Protein AF-A0A482VB61-F1 (afdb_monomer_lite)

InterPro domains:
  IPR008952 Tetraspanin, EC2 domain superfamily [G3DSA:1.10.1450.10] (1-122)
  IPR008952 Tetraspanin, EC2 domain superfamily [SSF48652] (10-121)
  IPR018499 Tetraspanin/Peripherin [PF00335] (21-153)

Foldseek 3Di:
DLVVLLVLQLCCVVDVVSVVVNLCLCQVLLADHAFFVQVSQVHQNDWPVNDDPVDPVQVVQDPDPTGGRAQAGDPSQFDPPQPDDQQGHCPVPVVCVCCVVPPVPSNCVRGHGGGSNVSVCVVVVVVVVVVVVVVVVVVVVVVVVVQVVQQVVQQQVLCVVVVHNPDGAGGDNDDDPPPPRPDDDDSVRVVVVPDDPPPPPCPPPVVVVVVVVVPD

Secondary structure (DSSP, 8-state):
-HHHHHHHHHTTTT-HHHHHHHHHHHHHHT--SSS-TTHHHHS--S-GGGS-TT-HHHHHTEEETTEE--S---GGGB-TT-SS-----TTT-GGGHHHHHH-HHHHHHHB--S-HHHHHHHHHHHHHHHHHHHHHHHHHHHHHHHHHHHHHHHHHHHHHHTT-TTS-----SS-TTGGG---S--HHHHHHHTSPP------SSSHHHHHTTS--

Radius of gyration: 41.5 Å; chains: 1; bounding box: 88×38×126 Å

Organism: Asbolus verrucosus (NCBI:txid1661398)

pLDDT: mean 84.52, std 14.87, range [34.53, 98.31]

Sequence (216 aa):
MGHSIHIGMTKYLRDNLWKITIDKIQFDLQCCGIHSYKEWHDVAWMNKYEINEKSETVKQFRSNESHWAFPVTPWSCCRISFPMQCLHDPLQQIHAHSVWADQPGLVAESLNTEGCISKLRIPIRSALTTFILLIVINCIVQVIIFLVVRILYTSCRNAILLNDPDGVAPGWIFGRGDCGYNRGKTLGDIMYEGAPPRVKMKQNDEEKRLLDNHEN

Structure (mmCIF, N/CA/C/O backbone):
data_AF-A0A482VB61-F1
#
_entry.id   AF-A0A482VB61-F1
#
loop_
_atom_site.group_PDB
_atom_site.id
_atom_site.type_symbol
_atom_site.label_atom_id
_atom_site.label_alt_id
_atom_site.label_comp_id
_atom_site.label_asym_id
_atom_site.label_entity_id
_atom_site.label_seq_id
_atom_site.pdbx_PDB_ins_code
_atom_site.Cartn_x
_atom_site.Cartn_y
_atom_site.Cartn_z
_atom_site.occupancy
_atom_site.B_iso_or_equiv
_atom_site.auth_seq_id
_atom_site.auth_comp_id
_atom_site.auth_asym_id
_atom_site.auth_atom_id
_atom_site.pdbx_PDB_model_num
ATOM 1 N N . MET A 1 1 ? -4.131 -11.461 0.119 1.00 64.88 1 MET A N 1
ATOM 2 C CA . MET A 1 1 ? -4.052 -10.219 0.925 1.00 64.88 1 MET A CA 1
ATOM 3 C C . MET A 1 1 ? -4.849 -10.317 2.221 1.00 64.88 1 MET A C 1
ATOM 5 O O . MET A 1 1 ? -4.239 -10.131 3.260 1.00 64.88 1 MET A O 1
ATOM 9 N N . GLY A 1 2 ? -6.146 -10.661 2.209 1.00 83.69 2 GLY A N 1
ATOM 10 C CA . GLY A 1 2 ? -6.945 -10.707 3.451 1.00 83.69 2 GLY A CA 1
ATOM 11 C C . GLY A 1 2 ? -6.431 -11.659 4.532 1.00 83.69 2 GLY A C 1
ATOM 12 O O . GLY A 1 2 ? -6.398 -11.290 5.698 1.00 83.69 2 GLY A O 1
ATOM 13 N N . HIS A 1 3 ? -5.913 -12.827 4.143 1.00 90.69 3 HIS A N 1
ATOM 14 C CA . HIS A 1 3 ? -5.359 -13.798 5.091 1.00 90.69 3 HIS A CA 1
ATOM 15 C C . HIS A 1 3 ? -4.191 -13.245 5.932 1.00 90.69 3 HIS A C 1
ATOM 17 O O . HIS A 1 3 ? -4.109 -13.512 7.125 1.00 90.69 3 HIS A O 1
ATOM 23 N N . SER A 1 4 ? -3.313 -12.425 5.345 1.00 91.44 4 SER A N 1
ATOM 24 C CA . SER A 1 4 ? -2.190 -11.816 6.071 1.00 91.44 4 SER A CA 1
ATOM 25 C C . SER A 1 4 ? -2.666 -10.799 7.111 1.00 91.44 4 SER A C 1
ATOM 27 O O . SER A 1 4 ? -2.138 -10.776 8.218 1.00 91.44 4 SER A O 1
ATOM 29 N N . ILE A 1 5 ? -3.691 -10.003 6.780 1.00 93.06 5 ILE A N 1
ATOM 30 C CA . ILE A 1 5 ? -4.304 -9.055 7.724 1.00 93.06 5 ILE A CA 1
ATOM 31 C C . ILE A 1 5 ? -4.996 -9.823 8.853 1.00 93.06 5 ILE A C 1
ATOM 33 O O . ILE A 1 5 ? -4.798 -9.487 10.013 1.00 93.06 5 ILE A O 1
ATOM 37 N N . HIS A 1 6 ? -5.715 -10.904 8.537 1.00 94.56 6 HIS A N 1
ATOM 38 C CA . HIS A 1 6 ? -6.330 -11.776 9.541 1.00 94.56 6 HIS A CA 1
ATOM 39 C C . HIS A 1 6 ? -5.302 -12.344 10.534 1.00 94.56 6 HIS A C 1
ATOM 41 O O . HIS A 1 6 ? -5.508 -12.316 11.748 1.00 94.56 6 HIS A O 1
ATOM 47 N N . ILE A 1 7 ? -4.158 -12.829 10.039 1.00 94.12 7 ILE A N 1
ATOM 48 C CA . ILE A 1 7 ? -3.064 -13.289 10.907 1.00 94.12 7 ILE A CA 1
ATOM 49 C C . ILE A 1 7 ? -2.556 -12.136 11.781 1.00 94.12 7 ILE A C 1
ATOM 51 O O . ILE A 1 7 ? -2.350 -12.327 12.977 1.00 94.12 7 ILE A O 1
ATOM 55 N N . GLY A 1 8 ? -2.403 -10.938 11.216 1.00 94.38 8 GLY A N 1
ATOM 56 C CA . GLY A 1 8 ? -2.006 -9.763 11.986 1.00 94.38 8 GLY A CA 1
ATOM 57 C C . GLY A 1 8 ? -3.000 -9.392 13.082 1.00 94.38 8 GLY A C 1
ATOM 58 O O . GLY A 1 8 ? -2.584 -9.138 14.206 1.00 94.38 8 GLY A O 1
ATOM 59 N N . MET A 1 9 ? -4.302 -9.456 12.800 1.00 94.25 9 MET A N 1
ATOM 60 C CA . MET A 1 9 ? -5.359 -9.210 13.787 1.00 94.25 9 MET A CA 1
ATOM 61 C C . MET A 1 9 ? -5.336 -10.250 14.914 1.00 94.25 9 MET A C 1
ATOM 63 O O . MET A 1 9 ? -5.351 -9.887 16.083 1.00 94.25 9 MET A O 1
ATOM 67 N N . THR A 1 10 ? -5.208 -11.544 14.601 1.00 92.56 10 THR A N 1
ATOM 68 C CA . THR A 1 10 ? -5.134 -12.603 15.637 1.00 92.56 10 THR A CA 1
ATOM 69 C C . THR A 1 10 ? -3.881 -12.506 16.516 1.00 92.56 10 THR A C 1
ATOM 71 O O . THR A 1 10 ? -3.880 -12.967 17.657 1.00 92.56 10 THR A O 1
ATOM 74 N N . LYS A 1 11 ? -2.799 -11.913 16.001 1.00 93.69 11 LYS A N 1
ATOM 75 C CA . LYS A 1 11 ? -1.544 -11.683 16.734 1.00 93.69 11 LYS A CA 1
ATOM 76 C C . LYS A 1 11 ? -1.405 -10.262 17.279 1.00 93.69 11 LYS A C 1
ATOM 78 O O . LYS A 1 11 ? -0.355 -9.947 17.830 1.00 93.69 11 LYS A O 1
ATOM 83 N N . TYR A 1 12 ? -2.445 -9.438 17.170 1.00 94.25 12 TYR A N 1
ATOM 84 C CA . TYR A 1 12 ? -2.374 -8.001 17.416 1.00 94.25 12 TYR A CA 1
ATOM 85 C C . TYR A 1 12 ? -1.840 -7.644 18.812 1.00 94.25 12 TYR A C 1
ATOM 87 O O . TYR A 1 12 ? -0.946 -6.814 18.904 1.00 94.25 12 TYR A O 1
ATOM 95 N N . LEU A 1 13 ? -2.296 -8.303 19.886 1.00 91.88 13 LEU A N 1
ATOM 96 C CA . LEU A 1 13 ? -1.748 -8.081 21.239 1.00 91.88 13 LEU A CA 1
ATOM 97 C C . LEU A 1 13 ? -0.575 -9.002 21.604 1.00 91.88 13 LEU A C 1
ATOM 99 O O . LEU A 1 13 ? 0.120 -8.767 22.588 1.00 91.88 13 LEU A O 1
ATOM 103 N N . ARG A 1 14 ? -0.319 -10.042 20.804 1.00 90.62 14 ARG A N 1
ATOM 104 C CA . ARG A 1 14 ? 0.725 -11.042 21.087 1.00 90.62 14 ARG A CA 1
ATOM 105 C C . ARG A 1 14 ? 2.111 -10.600 20.638 1.00 90.62 14 ARG A C 1
ATOM 107 O O . ARG A 1 14 ? 3.105 -11.077 21.173 1.00 90.62 14 ARG A O 1
ATOM 114 N N . ASP A 1 15 ? 2.174 -9.753 19.621 1.00 93.81 15 ASP A N 1
ATOM 115 C CA . ASP A 1 15 ? 3.415 -9.343 18.981 1.00 93.81 15 ASP A CA 1
ATOM 116 C C . ASP A 1 15 ? 3.349 -7.854 18.640 1.00 93.81 15 ASP A C 1
ATOM 118 O O . ASP A 1 15 ? 2.486 -7.393 17.887 1.00 93.81 15 ASP A O 1
ATOM 122 N N . ASN A 1 16 ? 4.302 -7.101 19.187 1.00 94.75 16 ASN A N 1
ATOM 123 C CA . ASN A 1 16 ? 4.388 -5.660 19.008 1.00 94.75 16 ASN A CA 1
ATOM 124 C C . ASN A 1 16 ? 4.550 -5.253 17.533 1.00 94.75 16 ASN A C 1
ATOM 126 O O . ASN A 1 16 ? 4.051 -4.206 17.125 1.00 94.75 16 ASN A O 1
ATOM 130 N N . LEU A 1 17 ? 5.205 -6.078 16.709 1.00 96.62 17 LEU A N 1
ATOM 131 C CA . LEU A 1 17 ? 5.342 -5.793 15.283 1.00 96.62 17 LEU A CA 1
ATOM 132 C C . LEU A 1 17 ? 3.980 -5.836 14.584 1.00 96.62 17 LEU A C 1
ATOM 134 O O . LEU A 1 17 ? 3.674 -4.954 13.777 1.00 96.62 17 LEU A O 1
ATOM 138 N N . TRP A 1 18 ? 3.148 -6.829 14.914 1.00 96.00 18 TRP A N 1
ATOM 139 C CA . TRP A 1 18 ? 1.789 -6.929 14.383 1.00 96.00 18 TRP A CA 1
ATOM 140 C C . TRP A 1 18 ? 0.922 -5.773 14.863 1.00 96.00 18 TRP A C 1
ATOM 142 O O . TRP A 1 18 ? 0.231 -5.175 14.039 1.00 96.00 18 TRP A O 1
ATOM 152 N N . LYS A 1 19 ? 1.031 -5.394 16.141 1.00 96.25 19 LYS A N 1
ATOM 153 C CA . LYS A 1 19 ? 0.357 -4.211 16.684 1.00 96.25 19 LYS A CA 1
ATOM 154 C C . LYS A 1 19 ? 0.672 -2.952 15.883 1.00 96.25 19 LYS A C 1
ATOM 156 O O . LYS A 1 19 ? -0.234 -2.341 15.326 1.00 96.25 19 LYS A O 1
ATOM 161 N N . ILE A 1 20 ? 1.955 -2.599 15.786 1.00 97.19 20 ILE A N 1
ATOM 162 C CA . ILE A 1 20 ? 2.409 -1.378 15.107 1.00 97.19 20 ILE A CA 1
ATOM 163 C C . ILE A 1 20 ? 1.998 -1.392 13.633 1.00 97.19 20 ILE A C 1
ATOM 165 O O . ILE A 1 20 ? 1.543 -0.381 13.104 1.00 97.19 20 ILE A O 1
ATOM 169 N N . THR A 1 21 ? 2.142 -2.537 12.963 1.00 96.56 21 THR A N 1
ATOM 170 C CA . THR A 1 21 ? 1.825 -2.661 11.535 1.00 96.56 21 THR A CA 1
ATOM 171 C C . THR A 1 21 ? 0.329 -2.500 11.273 1.00 96.56 21 THR A C 1
ATOM 173 O O . THR A 1 21 ? -0.050 -1.761 10.366 1.00 96.56 21 THR A O 1
ATOM 176 N N . ILE A 1 22 ? -0.524 -3.167 12.056 1.00 96.88 22 ILE A N 1
ATOM 177 C CA . ILE A 1 22 ? -1.981 -3.063 11.912 1.00 96.88 22 ILE A CA 1
ATOM 178 C C . ILE A 1 22 ? -2.458 -1.658 12.280 1.00 96.88 22 ILE A C 1
ATOM 180 O O . ILE A 1 22 ? -3.210 -1.074 11.501 1.00 96.88 22 ILE A O 1
ATOM 184 N N . ASP A 1 23 ? -1.962 -1.093 13.388 1.00 97.38 23 ASP A N 1
ATOM 185 C CA . ASP A 1 23 ? -2.307 0.265 13.818 1.00 97.38 23 ASP A CA 1
ATOM 186 C C . ASP A 1 23 ? -1.965 1.287 12.735 1.00 97.38 23 ASP A C 1
ATOM 188 O O . ASP A 1 23 ? -2.795 2.121 12.382 1.00 97.38 23 ASP A O 1
ATOM 192 N N . LYS A 1 24 ? -0.773 1.173 12.141 1.00 96.56 24 LYS A N 1
ATOM 193 C CA . LYS A 1 24 ? -0.335 2.060 11.065 1.00 96.56 24 LYS A CA 1
ATOM 194 C C . LYS A 1 24 ? -1.207 1.939 9.817 1.00 96.56 24 LYS A C 1
ATOM 196 O O . LYS A 1 24 ? -1.614 2.952 9.265 1.00 96.56 24 LYS A O 1
ATOM 201 N N . ILE A 1 25 ? -1.525 0.719 9.380 1.00 95.56 25 ILE A N 1
ATOM 202 C CA . ILE A 1 25 ? -2.386 0.506 8.205 1.00 95.56 25 ILE A CA 1
ATOM 203 C C . ILE A 1 25 ? -3.780 1.099 8.436 1.00 95.56 25 ILE A C 1
ATOM 205 O O . ILE A 1 25 ? -4.299 1.776 7.552 1.00 95.56 25 ILE A O 1
ATOM 209 N N . GLN A 1 26 ? -4.385 0.843 9.598 1.00 96.75 26 GLN A N 1
ATOM 210 C CA . GLN A 1 26 ? -5.744 1.292 9.914 1.00 96.75 26 GLN A CA 1
ATOM 211 C C . GLN A 1 26 ? -5.824 2.812 10.071 1.00 96.75 26 GLN A C 1
ATOM 213 O O . GLN A 1 26 ? -6.704 3.445 9.481 1.00 96.75 26 GLN A O 1
ATOM 218 N N . PHE A 1 27 ? -4.849 3.399 10.768 1.00 96.06 27 PHE A N 1
ATOM 219 C CA . PHE A 1 27 ? -4.767 4.838 10.975 1.00 96.06 27 PHE A CA 1
ATOM 220 C C . PHE A 1 27 ? -4.455 5.590 9.673 1.00 96.06 27 PHE A C 1
ATOM 222 O O . PHE A 1 27 ? -5.219 6.474 9.283 1.00 96.06 27 PHE A O 1
ATOM 229 N N . ASP A 1 28 ? -3.393 5.213 8.952 1.00 95.12 28 ASP A N 1
ATOM 230 C CA . ASP A 1 28 ? -2.937 5.951 7.764 1.00 95.12 28 ASP A CA 1
ATOM 231 C C . ASP A 1 28 ? -3.948 5.867 6.607 1.00 95.12 28 ASP A C 1
ATOM 233 O O . ASP A 1 28 ? -4.111 6.822 5.847 1.00 95.12 28 ASP A O 1
ATOM 237 N N . LEU A 1 29 ? -4.645 4.733 6.457 1.00 94.69 29 LEU A N 1
ATOM 238 C CA . LEU A 1 29 ? -5.616 4.526 5.375 1.00 94.69 29 LEU A CA 1
ATOM 239 C C . LEU A 1 29 ? -7.066 4.836 5.771 1.00 94.69 29 LEU A C 1
ATOM 241 O O . LEU A 1 29 ? -7.951 4.697 4.921 1.00 94.69 29 LEU A O 1
ATOM 245 N N . GLN A 1 30 ? -7.313 5.239 7.024 1.00 95.56 30 GLN A N 1
ATOM 246 C CA . GLN A 1 30 ? -8.653 5.469 7.581 1.00 95.56 30 GLN A CA 1
ATOM 247 C C . GLN A 1 30 ? -9.600 4.291 7.278 1.00 95.56 30 GLN A C 1
ATOM 249 O O . GLN A 1 30 ? -10.659 4.441 6.663 1.00 95.56 30 GLN A O 1
ATOM 254 N N . CYS A 1 31 ? -9.177 3.088 7.666 1.00 96.12 31 CYS A N 1
ATOM 255 C CA . CYS A 1 31 ? -9.896 1.831 7.455 1.00 96.12 31 CYS A CA 1
ATOM 256 C C . CYS A 1 31 ? -9.904 0.988 8.734 1.00 96.12 31 CYS A C 1
ATOM 258 O O . CYS A 1 31 ? -9.104 1.220 9.636 1.00 96.12 31 CYS A O 1
ATOM 260 N N . CYS A 1 32 ? -10.781 -0.011 8.818 1.00 96.19 32 CYS A N 1
ATOM 261 C CA . CYS A 1 32 ? -10.809 -0.921 9.961 1.00 96.19 32 CYS A CA 1
ATOM 262 C C . CYS A 1 32 ? -11.161 -2.350 9.552 1.00 96.19 32 CYS A C 1
ATOM 264 O O . CYS A 1 32 ? -12.053 -2.586 8.735 1.00 96.19 32 CYS A O 1
ATOM 266 N N . GLY A 1 33 ? -10.464 -3.313 10.154 1.00 95.31 33 GLY A N 1
ATOM 267 C CA . GLY A 1 33 ? -10.618 -4.728 9.828 1.00 95.31 33 GLY A CA 1
ATOM 268 C C . GLY A 1 33 ? -10.181 -5.054 8.397 1.00 95.31 33 GLY A C 1
ATOM 269 O O . GLY A 1 33 ? -9.452 -4.299 7.744 1.00 95.31 33 GLY A O 1
ATOM 270 N N . ILE A 1 34 ? -10.606 -6.209 7.896 1.00 95.31 34 ILE A N 1
ATOM 271 C CA . ILE A 1 34 ? -10.237 -6.697 6.564 1.00 95.31 34 ILE A CA 1
ATOM 272 C C . ILE A 1 34 ? -11.227 -6.143 5.537 1.00 95.31 34 ILE A C 1
ATOM 274 O O . ILE A 1 34 ? -10.844 -5.477 4.568 1.00 95.31 34 ILE A O 1
ATOM 278 N N . HIS A 1 35 ? -12.503 -6.409 5.793 1.00 95.00 35 HIS A N 1
ATOM 279 C CA . HIS A 1 35 ? -13.677 -5.983 5.048 1.00 95.00 35 HIS A CA 1
ATOM 280 C C . HIS A 1 35 ? -14.563 -5.043 5.868 1.00 95.00 35 HIS A C 1
ATOM 282 O O . HIS A 1 35 ? -15.210 -4.177 5.280 1.00 95.00 35 HIS A O 1
ATOM 288 N N . SER A 1 36 ? -14.579 -5.187 7.197 1.00 94.50 36 SER A N 1
ATOM 289 C CA . SER A 1 36 ? -15.339 -4.318 8.095 1.00 94.50 36 SER A CA 1
ATOM 290 C C . SER A 1 36 ? -14.757 -4.311 9.508 1.00 94.50 36 SER A C 1
ATOM 292 O O . SER A 1 36 ? -14.178 -5.299 9.955 1.00 94.50 36 SER A O 1
ATOM 294 N N . TYR A 1 37 ? -15.006 -3.234 10.255 1.00 93.75 37 TYR A N 1
ATOM 295 C CA . TYR A 1 37 ? -14.643 -3.131 11.671 1.00 93.75 37 TYR A CA 1
ATOM 296 C C . TYR A 1 37 ? -15.224 -4.257 12.537 1.00 93.75 37 TYR A C 1
ATOM 298 O O . TYR A 1 37 ? -14.591 -4.663 13.506 1.00 93.75 37 TYR A O 1
ATOM 306 N N . LYS A 1 38 ? -16.393 -4.797 12.163 1.00 92.69 38 LYS A N 1
ATOM 307 C CA . LYS A 1 38 ? -17.090 -5.853 12.913 1.00 92.69 38 LYS A CA 1
ATOM 308 C C . LYS A 1 38 ? -16.277 -7.138 13.044 1.00 92.69 38 LYS A C 1
ATOM 310 O O . LYS A 1 38 ? -16.455 -7.855 14.016 1.00 92.69 38 LYS A O 1
ATOM 315 N N . GLU A 1 39 ? -15.349 -7.398 12.122 1.00 92.75 39 GLU A N 1
ATOM 316 C CA . GLU A 1 39 ? -14.482 -8.580 12.192 1.00 92.75 39 GLU A CA 1
ATOM 317 C C . GLU A 1 39 ? -13.596 -8.576 13.446 1.00 92.75 39 GLU A C 1
ATOM 319 O O . GLU A 1 39 ? -13.206 -9.636 13.924 1.00 92.75 39 GLU A O 1
ATOM 324 N N . TRP A 1 40 ? -13.305 -7.411 14.031 1.00 93.75 40 TRP A 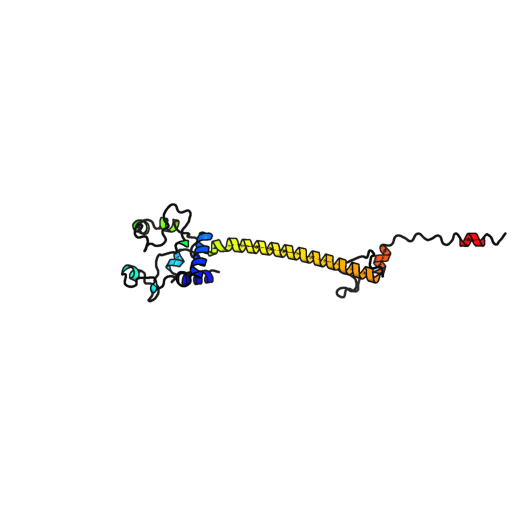N 1
ATOM 325 C CA . TRP A 1 40 ? -12.611 -7.343 15.320 1.00 93.75 40 TRP A CA 1
ATOM 326 C C . TRP A 1 40 ? -13.416 -7.935 16.477 1.00 93.75 40 TRP A C 1
ATOM 328 O O . TRP A 1 40 ? -12.813 -8.348 17.463 1.00 93.75 40 TRP A O 1
ATOM 338 N N . HIS A 1 41 ? -14.743 -7.993 16.362 1.00 91.25 41 HIS A N 1
ATOM 339 C CA . HIS A 1 41 ? -15.597 -8.575 17.394 1.00 91.25 41 HIS A CA 1
ATOM 340 C C . HIS A 1 41 ? -15.588 -10.107 17.345 1.00 91.25 41 HIS A C 1
ATOM 342 O O . HIS A 1 41 ? -15.784 -10.757 18.369 1.00 91.25 41 HIS A O 1
ATOM 348 N N . ASP A 1 42 ? -15.321 -10.671 16.165 1.00 88.31 42 ASP A N 1
ATOM 349 C CA . ASP A 1 42 ? -15.305 -12.116 15.931 1.00 88.31 42 ASP A CA 1
ATOM 350 C C . ASP A 1 42 ? -13.890 -12.709 16.057 1.00 88.31 42 ASP A C 1
ATOM 352 O O . ASP A 1 42 ? -13.710 -13.887 16.365 1.00 88.31 42 ASP A O 1
ATOM 356 N N . VAL A 1 43 ? -12.847 -11.910 15.811 1.00 88.81 43 VAL A N 1
ATOM 357 C CA . VAL A 1 43 ? -11.457 -12.374 15.872 1.00 88.81 43 VAL A CA 1
ATOM 358 C C . VAL A 1 43 ? -10.984 -12.493 17.323 1.00 88.81 43 VAL A C 1
ATOM 360 O O . VAL A 1 43 ? -11.116 -11.581 18.130 1.00 88.81 43 VAL A O 1
ATOM 363 N N . ALA A 1 44 ? -10.336 -13.611 17.655 1.00 86.44 44 ALA A N 1
ATOM 364 C CA . ALA A 1 44 ? -9.737 -13.869 18.968 1.00 86.44 44 ALA A CA 1
ATOM 365 C C . ALA A 1 44 ? -8.420 -13.093 19.190 1.00 86.44 44 ALA A C 1
ATOM 367 O O . ALA A 1 44 ? -7.358 -13.697 19.348 1.00 86.44 44 ALA A O 1
ATOM 368 N N . TRP A 1 45 ? -8.460 -11.761 19.140 1.00 89.06 45 TRP A N 1
ATOM 369 C CA . TRP A 1 45 ? -7.262 -10.920 19.255 1.00 89.06 45 TRP A CA 1
ATOM 370 C C . TRP A 1 45 ? -6.864 -10.596 20.703 1.00 89.06 45 TRP A C 1
ATOM 372 O O . TRP A 1 45 ? -5.714 -10.220 20.930 1.00 89.06 45 TRP A O 1
ATOM 382 N N . MET A 1 46 ? -7.779 -10.792 21.662 1.00 86.69 46 MET A N 1
ATOM 383 C CA . MET A 1 46 ? -7.532 -10.705 23.106 1.00 86.69 46 MET A CA 1
ATOM 384 C C . MET A 1 46 ? -7.434 -12.101 23.735 1.00 86.69 46 MET A C 1
ATOM 386 O O . MET A 1 46 ? -8.269 -12.974 23.491 1.00 86.69 46 MET A O 1
ATOM 390 N N . ASN A 1 47 ? -6.413 -12.317 24.557 1.00 77.69 47 ASN A N 1
ATOM 391 C CA . ASN A 1 47 ? -6.176 -13.556 25.289 1.00 77.69 47 ASN A CA 1
ATOM 392 C C . ASN A 1 47 ? -6.750 -13.500 26.708 1.00 77.69 47 ASN A C 1
ATOM 394 O O . ASN A 1 47 ? -6.888 -12.438 27.306 1.00 77.69 47 ASN A O 1
ATOM 398 N N . LYS A 1 48 ? -6.918 -14.675 27.327 1.00 76.12 48 LYS A N 1
ATOM 399 C CA . LYS A 1 48 ? -7.305 -14.808 28.743 1.00 76.12 48 LYS A CA 1
ATOM 400 C C . LYS A 1 48 ? -6.459 -14.007 29.739 1.00 76.12 48 LYS A C 1
ATOM 402 O O . LYS A 1 48 ? -6.932 -13.663 30.809 1.00 76.12 48 LYS A O 1
ATOM 407 N N . TYR A 1 49 ? -5.194 -13.746 29.410 1.00 76.44 49 TYR A N 1
ATOM 408 C CA . TYR A 1 49 ? -4.276 -13.015 30.287 1.00 76.44 49 TYR A CA 1
ATOM 409 C C . TYR A 1 49 ? -4.536 -11.505 30.290 1.00 76.44 49 TYR A C 1
ATOM 411 O O . TYR A 1 49 ? -4.120 -10.817 31.214 1.00 76.44 49 TYR A O 1
ATOM 419 N N . GLU A 1 50 ? -5.219 -11.001 29.265 1.00 76.62 50 GLU A N 1
ATOM 420 C CA . GLU A 1 50 ? -5.539 -9.582 29.089 1.00 76.62 50 GLU A CA 1
ATOM 421 C C . GLU A 1 50 ? -6.928 -9.247 29.653 1.00 76.62 50 GLU A C 1
ATOM 423 O O . GLU A 1 50 ? -7.333 -8.088 29.678 1.00 76.62 50 GLU A O 1
ATOM 428 N N . ILE A 1 51 ? -7.661 -10.261 30.124 1.00 81.12 51 ILE A N 1
ATOM 429 C CA . ILE A 1 51 ? -9.058 -10.161 30.527 1.00 81.12 51 ILE A CA 1
ATOM 430 C C . ILE A 1 51 ? -9.211 -10.688 31.957 1.00 81.12 51 ILE A C 1
ATOM 432 O O . ILE A 1 51 ? -8.666 -11.723 32.332 1.00 81.12 51 ILE A O 1
ATOM 436 N N . ASN A 1 52 ? -10.024 -10.013 32.769 1.00 82.44 52 ASN A N 1
ATOM 437 C CA . ASN A 1 52 ? -10.399 -10.525 34.083 1.00 82.44 52 ASN A CA 1
ATOM 438 C C . ASN A 1 52 ? -11.524 -11.576 33.977 1.00 82.44 52 ASN A C 1
ATOM 440 O O . ASN A 1 52 ? -12.701 -11.240 34.095 1.00 82.44 52 ASN A O 1
ATOM 444 N N . GLU A 1 53 ? -11.168 -12.855 33.808 1.00 79.31 53 GLU A N 1
ATOM 445 C CA . GLU A 1 53 ? -12.121 -13.982 33.711 1.00 79.31 53 GLU A CA 1
ATOM 446 C C . GLU A 1 53 ? -13.084 -14.107 34.908 1.00 79.31 53 GLU A C 1
ATOM 448 O O . GLU A 1 53 ? -14.170 -14.681 34.794 1.00 79.31 53 GLU A O 1
ATOM 453 N N . LYS A 1 54 ? -12.699 -13.590 36.083 1.00 81.62 54 LYS A N 1
ATOM 454 C CA . LYS A 1 54 ? -13.537 -13.658 37.287 1.00 81.62 54 LYS A CA 1
ATOM 455 C C . LYS A 1 54 ? -14.697 -12.665 37.243 1.00 81.62 54 LYS A C 1
ATOM 457 O O . LYS A 1 54 ? -15.687 -12.894 37.937 1.00 81.62 54 LYS A O 1
ATOM 462 N N . SER A 1 55 ? -14.586 -11.608 36.435 1.00 83.88 55 SER A N 1
ATOM 463 C CA . SER A 1 55 ? -15.625 -10.592 36.276 1.00 83.88 55 SER A CA 1
ATOM 464 C C . SER A 1 55 ? -16.888 -11.185 35.653 1.00 83.88 55 SER A C 1
ATOM 466 O O . SER A 1 55 ? -16.831 -11.902 34.654 1.00 83.88 55 SER A O 1
ATOM 468 N N . GLU A 1 56 ? -18.044 -10.872 36.232 1.00 82.50 56 GLU A N 1
ATOM 469 C CA . GLU A 1 56 ? -19.341 -11.343 35.742 1.00 82.50 56 GLU A CA 1
ATOM 470 C C . GLU A 1 56 ? -19.681 -10.760 34.364 1.00 82.50 56 GLU A C 1
ATOM 472 O O . GLU A 1 56 ? -20.160 -11.484 33.494 1.00 82.50 56 GLU A O 1
ATOM 477 N N . THR A 1 57 ? -19.302 -9.503 34.108 1.00 79.62 57 THR A N 1
ATOM 478 C CA . THR A 1 57 ? -19.457 -8.837 32.805 1.00 79.62 57 THR A CA 1
ATOM 479 C C . THR A 1 57 ? -18.686 -9.557 31.700 1.00 79.62 57 THR A C 1
ATOM 481 O O . THR A 1 57 ? -19.194 -9.748 30.603 1.00 79.62 57 THR A O 1
ATOM 484 N N . VAL A 1 58 ? -17.465 -10.015 31.988 1.00 81.94 58 VAL A N 1
ATOM 485 C CA . VAL A 1 58 ? -16.619 -10.723 31.013 1.00 81.94 58 VAL A CA 1
ATOM 486 C C . VAL A 1 58 ? -17.206 -12.084 30.645 1.00 81.94 58 VAL A C 1
ATOM 488 O O . VAL A 1 58 ? -17.129 -12.503 29.490 1.00 81.94 58 VAL A O 1
ATOM 491 N N . LYS A 1 59 ? -17.802 -12.785 31.617 1.00 82.44 59 LYS A N 1
ATOM 492 C CA . LYS A 1 59 ? -18.389 -14.114 31.397 1.00 82.44 59 LYS A CA 1
ATOM 493 C C . LYS A 1 59 ? -19.538 -14.085 30.390 1.00 82.44 59 LYS A C 1
ATOM 495 O O . LYS A 1 59 ? -19.726 -15.076 29.692 1.00 82.44 59 LYS A O 1
ATOM 500 N N . GLN A 1 60 ? -20.252 -12.963 30.277 1.00 83.06 60 GLN A N 1
ATOM 501 C CA . GLN A 1 60 ? -21.350 -12.788 29.318 1.00 83.06 60 GLN A CA 1
ATOM 502 C C . GLN A 1 60 ? -20.877 -12.792 27.856 1.00 83.06 60 GLN A C 1
ATOM 504 O O . GLN A 1 60 ? -21.630 -13.193 26.977 1.00 83.06 60 GLN A O 1
ATOM 509 N N . PHE A 1 61 ? -19.624 -12.405 27.594 1.00 82.19 61 PHE A N 1
ATOM 510 C CA . PHE A 1 61 ? -19.040 -12.337 26.245 1.00 82.19 61 PHE A CA 1
ATOM 511 C C . PHE A 1 61 ? -18.239 -13.588 25.862 1.00 82.19 61 PHE A C 1
ATOM 513 O O . PHE A 1 61 ? -17.515 -13.603 24.861 1.00 82.19 61 PHE A O 1
ATOM 520 N N . ARG A 1 62 ? -18.319 -14.650 26.670 1.00 80.94 62 ARG A N 1
ATOM 521 C CA . ARG A 1 62 ? -17.621 -15.905 26.397 1.00 80.94 62 ARG A CA 1
ATOM 522 C C . ARG A 1 62 ? -18.313 -16.636 25.247 1.00 80.94 62 ARG A C 1
ATOM 524 O O . ARG A 1 62 ? -19.453 -17.062 25.385 1.00 80.94 62 ARG A O 1
ATOM 531 N N . SER A 1 63 ? -17.600 -16.796 24.134 1.00 76.38 63 SER A N 1
ATOM 532 C CA . SER A 1 63 ? -18.085 -17.511 22.950 1.00 76.38 63 SER A CA 1
ATOM 533 C C . SER A 1 63 ? -17.723 -19.002 23.021 1.00 76.38 63 SER A C 1
ATOM 535 O O . SER A 1 63 ? -18.600 -19.850 22.910 1.00 76.38 63 SER A O 1
ATOM 537 N N . ASN A 1 64 ? -16.458 -19.331 23.324 1.00 74.38 64 ASN A N 1
ATOM 538 C CA . ASN A 1 64 ? -15.977 -20.702 23.573 1.00 74.38 64 ASN A CA 1
ATOM 539 C C . ASN A 1 64 ? -15.095 -20.766 24.835 1.00 74.38 64 ASN A C 1
ATOM 541 O O . ASN A 1 64 ? -14.807 -19.744 25.460 1.00 74.38 64 ASN A O 1
ATOM 545 N N . GLU A 1 65 ? -14.608 -21.958 25.212 1.00 69.56 65 GLU A N 1
ATOM 546 C CA . GLU A 1 65 ? -13.781 -22.128 26.418 1.00 69.56 65 GLU A CA 1
ATOM 547 C C . GLU A 1 65 ? -12.554 -21.204 26.470 1.00 69.56 65 GLU A C 1
ATOM 549 O O . GLU A 1 65 ? -12.185 -20.760 27.557 1.00 69.56 65 GLU A O 1
ATOM 554 N N . SER A 1 66 ? -11.965 -20.880 25.317 1.00 70.75 66 SER A N 1
ATOM 555 C CA . SER A 1 66 ? -10.763 -20.048 25.178 1.00 70.75 66 SER A CA 1
ATOM 556 C C . SER A 1 66 ? -10.971 -18.769 24.360 1.00 70.75 66 SER A C 1
ATOM 558 O O . SER A 1 66 ? -9.999 -18.064 24.084 1.00 70.75 66 SER A O 1
ATOM 560 N N . HIS A 1 67 ? -12.207 -18.472 23.950 1.00 75.88 67 HIS A N 1
ATOM 561 C CA . HIS A 1 67 ? -12.506 -17.369 23.042 1.00 75.88 67 HIS A CA 1
ATOM 562 C C . HIS A 1 67 ? -13.642 -16.499 23.576 1.00 75.88 67 HIS A C 1
ATOM 564 O O . HIS A 1 67 ? -14.722 -16.991 23.909 1.00 75.88 67 HIS A O 1
ATOM 570 N N . TRP A 1 68 ? -13.391 -15.195 23.601 1.00 81.25 68 TRP A N 1
ATOM 571 C CA . TRP A 1 68 ? -14.353 -14.167 23.962 1.00 81.25 68 TRP A CA 1
ATOM 572 C C . TRP A 1 68 ? -14.572 -13.254 22.762 1.00 81.25 68 TRP A C 1
ATOM 574 O O . TRP A 1 68 ? -13.604 -12.811 22.141 1.00 81.25 68 TRP A O 1
ATOM 584 N N . ALA A 1 69 ? -15.839 -12.993 22.456 1.00 83.69 69 ALA A N 1
ATOM 585 C CA . ALA A 1 69 ? -16.256 -12.111 21.376 1.00 83.69 69 ALA A CA 1
ATOM 586 C C . ALA A 1 69 ? -16.713 -10.792 22.000 1.00 83.69 69 ALA A C 1
ATOM 588 O O . ALA A 1 69 ? -17.853 -10.658 22.451 1.00 83.69 69 ALA A O 1
ATOM 589 N N . PHE A 1 70 ? -15.790 -9.840 22.108 1.00 87.19 70 PHE A N 1
ATOM 590 C CA . PHE A 1 70 ? -16.092 -8.536 22.686 1.00 87.19 70 PHE A CA 1
ATOM 591 C C . PHE A 1 70 ? -16.479 -7.537 21.598 1.00 87.19 70 PHE A C 1
ATOM 593 O O . PHE A 1 70 ? -15.850 -7.520 20.540 1.00 87.19 70 PHE A O 1
ATOM 600 N N . PRO A 1 71 ? -17.429 -6.628 21.869 1.00 88.19 71 PRO A N 1
ATOM 601 C CA . PRO A 1 71 ? -17.744 -5.511 20.983 1.00 88.19 71 PRO A CA 1
ATOM 602 C C . PRO A 1 71 ? -16.676 -4.401 21.081 1.00 88.19 71 PRO A C 1
ATOM 604 O O . PRO A 1 71 ? -17.003 -3.240 21.303 1.00 88.19 71 PRO A O 1
ATOM 607 N N . VAL A 1 72 ? -15.394 -4.769 20.987 1.00 91.50 72 VAL A N 1
ATOM 608 C CA . VAL A 1 72 ? -14.239 -3.874 21.138 1.00 91.50 72 VAL A CA 1
ATOM 609 C C . VAL A 1 72 ? -13.438 -3.875 19.845 1.00 91.50 72 VAL A C 1
ATOM 611 O O . VAL A 1 72 ? -13.133 -4.925 19.275 1.00 91.50 72 VAL A O 1
ATOM 614 N N . THR A 1 73 ? -13.055 -2.681 19.411 1.00 94.62 73 THR A N 1
ATOM 615 C CA . THR A 1 73 ? -12.164 -2.465 18.270 1.00 94.62 73 THR A CA 1
ATOM 616 C C . THR A 1 73 ? -10.915 -1.712 18.724 1.00 94.62 73 THR A C 1
ATOM 618 O O . THR A 1 73 ? -10.974 -0.988 19.715 1.00 94.62 73 THR A O 1
ATOM 621 N N . PRO A 1 74 ? -9.766 -1.851 18.047 1.00 95.00 74 PRO A N 1
ATOM 622 C CA . PRO A 1 74 ? -8.587 -1.053 18.363 1.00 95.00 74 PRO A CA 1
ATOM 623 C C . PRO A 1 74 ? -8.797 0.447 18.150 1.00 95.00 74 PRO A C 1
ATOM 625 O O . PRO A 1 74 ? -9.507 0.867 17.238 1.00 95.00 74 PRO A O 1
ATOM 628 N N . TRP A 1 75 ? -8.074 1.261 18.921 1.00 94.62 75 TRP A N 1
ATOM 629 C CA . TRP A 1 75 ? -8.059 2.723 18.782 1.00 94.62 75 TRP A CA 1
ATOM 630 C C . TRP A 1 75 ? -7.694 3.196 17.361 1.00 94.62 75 TRP A C 1
ATOM 632 O O . TRP A 1 75 ? -8.135 4.253 16.919 1.00 94.62 75 TRP A O 1
ATOM 642 N N . SER A 1 76 ? -6.903 2.421 16.619 1.00 96.31 76 SER A N 1
ATOM 643 C CA . SER A 1 76 ? -6.482 2.744 15.253 1.00 96.31 76 SER A CA 1
ATOM 644 C C . SER A 1 76 ? -7.627 2.704 14.235 1.00 96.31 76 SER A C 1
ATOM 646 O O . SER A 1 76 ? -7.506 3.279 13.155 1.00 96.31 76 SER A O 1
ATOM 648 N N . CYS A 1 77 ? -8.767 2.104 14.589 1.00 96.38 77 CYS A N 1
ATOM 649 C CA . CYS A 1 77 ? -9.989 2.132 13.789 1.00 96.38 77 CYS A CA 1
ATOM 650 C C . CYS A 1 77 ? -10.792 3.433 13.910 1.00 96.38 77 CYS A C 1
ATOM 652 O O . CYS A 1 77 ? -11.772 3.612 13.182 1.00 96.38 77 CYS A O 1
ATOM 654 N N . CYS A 1 78 ? -10.401 4.332 14.810 1.00 96.31 78 CYS A N 1
ATOM 655 C CA . CYS A 1 78 ? -11.075 5.603 15.018 1.00 96.31 78 CYS A CA 1
ATOM 656 C C . CYS A 1 78 ? -10.972 6.522 13.799 1.00 96.31 78 CYS A C 1
ATOM 658 O O . CYS A 1 78 ? -9.918 6.666 13.173 1.00 96.31 78 CYS A O 1
ATOM 660 N N . ARG A 1 79 ? -12.083 7.187 13.480 1.00 95.81 79 ARG A N 1
ATOM 661 C CA . ARG A 1 79 ? -12.142 8.179 12.410 1.00 95.81 79 ARG A CA 1
ATOM 662 C C . ARG A 1 79 ? -11.612 9.520 12.912 1.00 95.81 79 ARG A C 1
ATOM 664 O O . ARG A 1 79 ? -12.133 10.069 13.877 1.00 95.81 79 ARG A O 1
ATOM 671 N N . ILE A 1 80 ? -10.621 10.084 12.221 1.00 93.31 80 ILE A N 1
ATOM 672 C CA . ILE A 1 80 ? -9.969 11.340 12.643 1.00 93.31 80 ILE A CA 1
ATOM 673 C C . ILE A 1 80 ? -10.907 12.549 12.499 1.00 93.31 80 ILE A C 1
ATOM 675 O O . ILE A 1 80 ? -10.828 13.491 13.278 1.00 93.31 80 ILE A O 1
ATOM 679 N N . SER A 1 81 ? -11.806 12.533 11.512 1.00 92.31 81 SER A N 1
ATOM 680 C CA . SER A 1 81 ? -12.749 13.632 11.268 1.00 92.31 81 SER A CA 1
ATOM 681 C C . SER A 1 81 ? -13.934 13.669 12.236 1.00 92.31 81 SER A C 1
ATOM 683 O O . SER A 1 81 ? -14.769 14.567 12.134 1.00 92.31 81 SER A O 1
ATOM 685 N N . PHE A 1 82 ? -14.043 12.699 13.147 1.00 94.00 82 PHE A N 1
ATOM 686 C CA . PHE A 1 82 ? -15.136 12.657 14.106 1.00 94.00 82 PHE A CA 1
ATOM 687 C C . PHE A 1 82 ? -14.937 13.737 15.192 1.00 94.00 82 PHE A C 1
ATOM 689 O O . PHE A 1 82 ? -13.858 13.815 15.776 1.00 94.00 82 PHE A O 1
ATOM 696 N N . PRO A 1 83 ? -15.943 14.584 15.483 1.00 91.31 83 PRO A N 1
ATOM 697 C CA . PRO A 1 83 ? -15.767 15.785 16.312 1.00 91.31 83 PRO A CA 1
ATOM 698 C C . PRO A 1 83 ? -15.663 15.523 17.824 1.00 91.31 83 PRO A C 1
ATOM 700 O O . PRO A 1 83 ? -15.366 16.443 18.583 1.00 91.31 83 PRO A O 1
ATOM 703 N N . MET A 1 84 ? -15.943 14.301 18.281 1.00 90.19 84 MET A N 1
ATOM 704 C CA . MET A 1 84 ? -15.947 13.922 19.699 1.00 90.19 84 MET A CA 1
ATOM 705 C C . MET A 1 84 ? -14.932 12.806 19.978 1.00 90.19 84 MET A C 1
ATOM 707 O O . MET A 1 84 ? -14.230 12.340 19.083 1.00 90.19 84 MET A O 1
ATOM 711 N N . GLN A 1 85 ? -14.859 12.347 21.231 1.00 90.69 85 GLN A N 1
ATOM 712 C CA . GLN A 1 85 ? -14.077 11.159 21.574 1.00 90.69 85 GLN A CA 1
ATOM 713 C C . GLN A 1 85 ? -14.558 9.937 20.773 1.00 90.69 85 GLN A C 1
ATOM 715 O O . GLN A 1 85 ? -15.758 9.689 20.656 1.00 90.69 85 GLN A O 1
ATOM 720 N N . CYS A 1 86 ? -13.617 9.168 20.233 1.00 93.69 86 CYS A N 1
ATOM 721 C CA . CYS A 1 86 ? -13.930 7.971 19.459 1.00 93.69 86 CYS A CA 1
ATOM 722 C C . CYS A 1 86 ? -14.531 6.866 20.337 1.00 93.69 86 CYS A C 1
ATOM 724 O O . CYS A 1 86 ? -13.980 6.563 21.397 1.00 93.69 86 CYS A O 1
ATOM 726 N N . LEU A 1 87 ? -15.610 6.229 19.875 1.00 93.75 87 LEU A N 1
ATOM 727 C CA . LEU A 1 87 ? -16.316 5.154 20.574 1.00 93.75 87 LEU A CA 1
ATOM 728 C C . LEU A 1 87 ? -15.856 3.798 20.017 1.00 93.75 87 LEU A C 1
ATOM 730 O O . LEU A 1 87 ? -16.404 3.299 19.037 1.00 93.75 87 LEU A O 1
ATOM 734 N N . HIS A 1 88 ? -14.825 3.215 20.629 1.00 93.88 88 HIS A N 1
ATOM 735 C CA . HIS A 1 88 ? -14.177 1.981 20.152 1.00 93.88 88 HIS A CA 1
ATOM 736 C C . HIS A 1 88 ? -14.139 0.862 21.201 1.00 93.88 88 HIS A C 1
ATOM 738 O O . HIS A 1 88 ? -14.057 -0.309 20.825 1.00 93.88 88 HIS A O 1
ATOM 744 N N . ASP A 1 89 ? -14.229 1.214 22.490 1.00 92.81 89 ASP A N 1
ATOM 745 C CA . ASP A 1 89 ? -14.180 0.277 23.612 1.00 92.81 89 ASP A CA 1
ATOM 746 C C . ASP A 1 89 ? -15.308 0.580 24.622 1.00 92.81 89 ASP A C 1
ATOM 748 O O . ASP A 1 89 ? -15.145 1.419 25.514 1.00 92.81 89 ASP A O 1
ATOM 752 N N . PRO A 1 90 ? -16.464 -0.103 24.531 1.00 89.44 90 PRO A N 1
ATOM 753 C CA . PRO A 1 90 ? -17.568 0.102 25.467 1.00 89.44 90 PRO A CA 1
ATOM 754 C C . PRO A 1 90 ? -17.244 -0.340 26.901 1.00 89.44 90 PRO A C 1
ATOM 756 O O . PRO A 1 90 ? -17.902 0.119 27.834 1.00 89.44 90 PRO A O 1
ATOM 759 N N . LEU A 1 91 ? -16.252 -1.215 27.102 1.00 86.44 91 LEU A N 1
ATOM 760 C CA . LEU A 1 91 ? -15.891 -1.732 28.424 1.00 86.44 91 LEU A CA 1
ATOM 761 C C . LEU A 1 91 ? -15.046 -0.722 29.206 1.00 86.44 91 LEU A C 1
ATOM 763 O O . LEU A 1 91 ? -15.181 -0.619 30.424 1.00 86.44 91 LEU A O 1
ATOM 767 N N . GLN A 1 92 ? -14.197 0.036 28.512 1.00 86.94 92 GLN A N 1
ATOM 768 C CA . GLN A 1 92 ? -13.388 1.099 29.114 1.00 86.94 92 GLN A CA 1
ATOM 769 C C . GLN A 1 92 ? -14.108 2.455 29.124 1.00 86.94 92 GLN A C 1
ATOM 771 O O . GLN A 1 92 ? -13.880 3.274 30.015 1.00 86.94 92 GLN A O 1
ATOM 776 N N . GLN A 1 93 ? -15.019 2.702 28.178 1.00 89.31 93 GLN A N 1
ATOM 777 C CA . GLN A 1 93 ? -15.709 3.987 28.011 1.00 89.31 93 GLN A CA 1
ATOM 778 C C . GLN A 1 93 ? -17.060 4.036 28.741 1.00 89.31 93 GLN A C 1
ATOM 780 O O . GLN A 1 93 ? -18.086 4.406 28.169 1.00 89.31 93 GLN A O 1
ATOM 785 N N . ILE A 1 94 ? -17.049 3.713 30.036 1.00 83.62 94 ILE A N 1
ATOM 786 C CA . ILE A 1 94 ? -18.253 3.583 30.879 1.00 83.62 94 ILE A CA 1
ATOM 787 C C . ILE A 1 94 ? -19.077 4.883 30.908 1.00 83.62 94 ILE A C 1
ATOM 789 O O . ILE A 1 94 ? -20.306 4.849 30.911 1.00 83.62 94 ILE A O 1
ATOM 793 N N . HIS A 1 95 ? -18.419 6.046 30.857 1.00 85.56 95 HIS A N 1
ATOM 794 C CA . HIS A 1 95 ? -19.088 7.354 30.827 1.00 85.56 95 HIS A CA 1
ATOM 795 C C . HIS A 1 95 ? -20.001 7.553 29.607 1.00 85.56 95 HIS A C 1
ATOM 797 O O . HIS A 1 95 ? -20.911 8.374 29.657 1.00 85.56 95 HIS A O 1
ATOM 803 N N . ALA A 1 96 ? -19.768 6.809 28.522 1.00 86.12 96 ALA A N 1
ATOM 804 C CA . ALA A 1 96 ? -20.550 6.871 27.294 1.00 86.12 96 ALA A CA 1
ATOM 805 C C . ALA A 1 96 ? -21.595 5.744 27.191 1.00 86.12 96 ALA A C 1
ATOM 807 O O . ALA A 1 96 ? -22.145 5.535 26.114 1.00 86.12 96 ALA A O 1
ATOM 808 N N . HIS A 1 97 ? -21.883 5.004 28.271 1.00 84.94 97 HIS A N 1
ATOM 809 C CA . HIS A 1 97 ? -22.784 3.842 28.237 1.00 84.94 97 HIS A CA 1
ATOM 810 C C . HIS A 1 97 ? -24.172 4.153 27.646 1.00 84.94 97 HIS A C 1
ATOM 812 O O . HIS A 1 97 ? -24.696 3.356 26.872 1.00 84.94 97 HIS A O 1
ATOM 818 N N . SER A 1 98 ? -24.752 5.321 27.954 1.00 86.19 98 SER A N 1
ATOM 819 C CA . SER A 1 98 ? -26.021 5.759 27.348 1.00 86.19 98 SER A CA 1
ATOM 820 C C . SER A 1 98 ? -25.912 5.919 25.832 1.00 86.19 98 SER A C 1
ATOM 822 O O . SER A 1 98 ? -26.795 5.494 25.104 1.00 86.19 98 SER A O 1
ATOM 824 N N . VAL A 1 99 ? -24.792 6.439 25.327 1.00 88.06 99 VAL A N 1
ATOM 825 C CA . VAL A 1 99 ? -24.551 6.595 23.885 1.00 88.06 99 VAL A CA 1
ATOM 826 C C . VAL A 1 99 ? -24.459 5.235 23.190 1.00 88.06 99 VAL A C 1
ATOM 828 O O . VAL A 1 99 ? -25.032 5.053 22.118 1.00 88.06 99 VAL A O 1
ATOM 831 N N . TRP A 1 100 ? -23.785 4.265 23.813 1.00 86.75 100 TRP A N 1
ATOM 832 C CA . TRP A 1 100 ? -23.686 2.900 23.289 1.00 86.75 100 TRP A CA 1
ATOM 833 C C . TRP A 1 100 ? -25.044 2.189 23.217 1.00 86.75 100 TRP A C 1
ATOM 835 O O . TRP A 1 100 ? -25.282 1.448 22.263 1.00 86.75 100 TRP A O 1
ATOM 845 N N . ALA A 1 101 ? -25.924 2.414 24.198 1.00 86.06 101 ALA A N 1
ATOM 846 C CA . ALA A 1 101 ? -27.253 1.806 24.251 1.00 86.06 101 ALA A CA 1
ATOM 847 C C . ALA A 1 101 ? -28.274 2.520 23.347 1.00 86.06 101 ALA A C 1
ATOM 849 O O . ALA A 1 101 ? -29.015 1.865 22.614 1.00 86.06 101 ALA A O 1
ATOM 850 N N . ASP A 1 102 ? -28.289 3.853 23.369 1.00 89.75 102 ASP A N 1
ATOM 851 C CA . ASP A 1 102 ? -29.348 4.662 22.761 1.00 89.75 102 ASP A CA 1
ATOM 852 C C . ASP A 1 102 ? -29.020 5.095 21.320 1.00 89.75 102 ASP A C 1
ATOM 854 O O . ASP A 1 102 ? -29.925 5.410 20.546 1.00 89.75 102 ASP A O 1
ATOM 858 N N . GLN A 1 103 ? -27.735 5.133 20.930 1.00 89.06 103 GLN A N 1
ATOM 859 C CA . GLN A 1 103 ? -27.281 5.683 19.641 1.00 89.06 103 GLN A CA 1
ATOM 860 C C . GLN A 1 103 ? -26.193 4.835 18.946 1.00 89.06 103 GLN A C 1
ATOM 862 O O . GLN A 1 103 ? -25.076 5.307 18.705 1.00 89.06 103 GLN A O 1
ATOM 867 N N . PRO A 1 104 ? -26.513 3.609 18.488 1.00 85.75 104 PRO A N 1
ATOM 868 C CA . PRO A 1 104 ? -25.550 2.748 17.790 1.00 85.75 104 PRO A CA 1
ATOM 869 C C . PRO A 1 104 ? -25.053 3.329 16.451 1.00 85.75 104 PRO A C 1
ATOM 871 O O . PRO A 1 104 ? -23.966 2.984 15.988 1.00 85.75 104 PRO A O 1
ATOM 874 N N . GLY A 1 105 ? -25.822 4.227 15.822 1.00 89.25 105 GLY A N 1
ATOM 875 C CA . GLY A 1 105 ? -25.406 4.918 14.597 1.00 89.25 105 GLY A CA 1
ATOM 876 C C . GLY A 1 105 ? -24.205 5.844 14.812 1.00 89.25 105 GLY A C 1
ATOM 877 O O . GLY A 1 105 ? -23.295 5.863 13.986 1.00 89.25 105 GLY A O 1
ATOM 878 N N . LEU A 1 106 ? -24.159 6.541 15.952 1.00 90.25 106 LEU A N 1
ATOM 879 C CA . LEU A 1 106 ? -23.074 7.463 16.292 1.00 90.25 106 LEU A CA 1
ATOM 880 C C . LEU A 1 106 ? -21.758 6.715 16.553 1.00 90.25 106 LEU A C 1
ATOM 882 O O . LEU A 1 106 ? -20.687 7.165 16.152 1.00 90.25 106 LEU A O 1
ATOM 886 N N . VAL A 1 107 ? -21.843 5.530 17.165 1.00 90.00 107 VAL A N 1
ATOM 887 C CA . VAL A 1 107 ? -20.698 4.625 17.346 1.00 90.00 107 VAL A CA 1
ATOM 888 C C . VAL A 1 107 ? -20.088 4.262 15.993 1.00 90.00 107 VAL A C 1
ATOM 890 O O . VAL A 1 107 ? -18.883 4.418 15.794 1.00 90.00 107 VAL A O 1
ATOM 893 N N . ALA A 1 108 ? -20.920 3.832 15.039 1.00 90.94 108 ALA A N 1
ATOM 894 C CA . ALA A 1 108 ? -20.458 3.471 13.702 1.00 90.94 108 ALA A CA 1
ATOM 895 C C . ALA A 1 108 ? -19.878 4.671 12.931 1.00 90.94 108 ALA A C 1
ATOM 897 O O . ALA A 1 108 ? -18.969 4.492 12.124 1.00 90.94 108 ALA A O 1
ATOM 898 N N . GLU A 1 109 ? -20.365 5.888 13.181 1.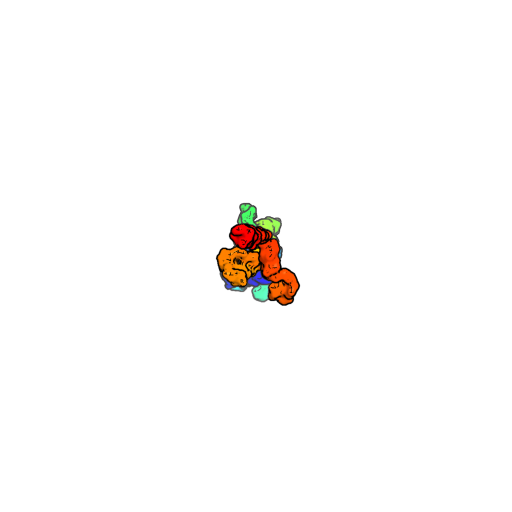00 92.50 109 GLU A N 1
ATOM 899 C CA . GLU A 1 109 ? -19.821 7.115 12.590 1.00 92.50 109 GLU A CA 1
ATOM 900 C C . GLU A 1 109 ? -18.441 7.486 13.155 1.00 92.50 109 GLU A C 1
ATOM 902 O O . GLU A 1 109 ? -17.581 7.967 12.413 1.00 92.50 109 GLU A O 1
ATOM 907 N N . SER A 1 110 ? -18.205 7.202 14.440 1.00 94.00 110 SER A N 1
ATOM 908 C CA . SER A 1 110 ? -16.913 7.434 15.098 1.00 94.00 110 SER A CA 1
ATOM 909 C C . SER A 1 110 ? -15.797 6.492 14.624 1.00 94.00 110 SER A C 1
ATOM 911 O O . SER A 1 110 ? -14.613 6.764 14.835 1.00 94.00 110 SER A O 1
ATOM 913 N N . LEU A 1 111 ? -16.166 5.404 13.943 1.00 95.56 111 LEU A N 1
ATOM 914 C CA . LEU A 1 111 ? -15.259 4.381 13.437 1.00 95.56 111 LEU A CA 1
ATOM 915 C C . LEU A 1 111 ? -15.133 4.431 11.908 1.00 95.56 111 LEU A C 1
ATOM 917 O O . LEU A 1 111 ? -16.014 4.875 11.160 1.00 95.56 111 LEU A O 1
ATOM 921 N N . ASN A 1 112 ? -14.012 3.921 11.411 1.00 96.00 112 ASN A N 1
ATOM 922 C CA . ASN A 1 112 ? -13.846 3.638 9.994 1.00 96.00 112 ASN A CA 1
ATOM 923 C C . ASN A 1 112 ? -14.583 2.337 9.660 1.00 96.00 112 ASN A C 1
ATOM 925 O O . ASN A 1 112 ? -14.159 1.253 10.042 1.00 96.00 112 ASN A O 1
ATOM 929 N N . THR A 1 113 ? -15.712 2.430 8.957 1.00 94.06 113 THR A N 1
ATOM 930 C CA . THR A 1 113 ? -16.543 1.255 8.641 1.00 94.06 113 THR A CA 1
ATOM 931 C C . THR A 1 113 ? -16.050 0.479 7.421 1.00 94.06 113 THR A C 1
ATOM 933 O O . THR A 1 113 ? -16.392 -0.696 7.262 1.00 94.06 113 THR A O 1
ATOM 936 N N . GLU A 1 114 ? -15.237 1.119 6.576 1.00 93.75 114 GLU A N 1
ATOM 937 C CA . GLU A 1 114 ? -14.639 0.519 5.386 1.00 93.75 114 GLU A CA 1
ATOM 938 C C . GLU A 1 114 ? -13.465 -0.409 5.733 1.00 93.75 114 GLU A C 1
ATOM 940 O O . GLU A 1 114 ? -12.567 -0.054 6.499 1.00 93.75 114 GLU A O 1
ATOM 945 N N . GLY A 1 115 ? -13.434 -1.585 5.104 1.00 94.56 115 GLY A N 1
ATOM 946 C CA . GLY A 1 115 ? -12.347 -2.549 5.253 1.00 94.56 115 GLY A CA 1
ATOM 947 C C . GLY A 1 115 ? -11.027 -2.111 4.623 1.00 94.56 115 GLY A C 1
ATOM 948 O O . GLY A 1 115 ? -10.991 -1.507 3.551 1.00 94.56 115 GLY A O 1
ATOM 949 N N . CYS A 1 116 ? -9.906 -2.494 5.230 1.00 95.56 116 CYS A N 1
ATOM 950 C CA . CYS A 1 116 ? -8.590 -2.079 4.745 1.00 95.56 116 CYS A CA 1
ATOM 951 C C . CYS A 1 116 ? -8.206 -2.652 3.377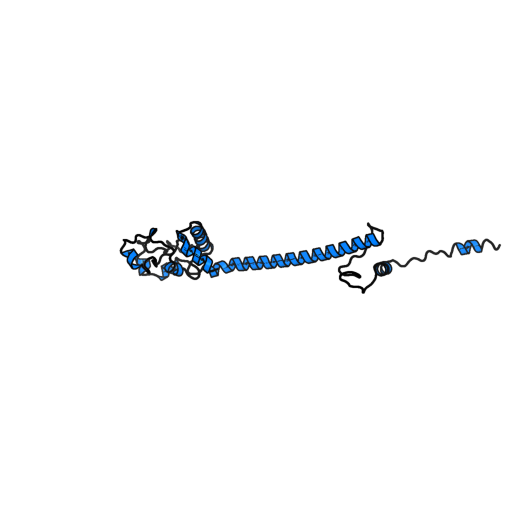 1.00 95.56 116 CYS A C 1
ATOM 953 O O . CYS A 1 116 ? -7.394 -2.052 2.672 1.00 95.56 116 CYS A O 1
ATOM 955 N N . ILE A 1 117 ? -8.800 -3.768 2.939 1.00 93.94 117 ILE A N 1
ATOM 956 C CA . ILE A 1 117 ? -8.523 -4.312 1.600 1.00 93.94 117 ILE A CA 1
ATOM 957 C C . ILE A 1 117 ? -8.935 -3.339 0.492 1.00 93.94 117 ILE A C 1
ATOM 959 O O . ILE A 1 117 ? -8.229 -3.247 -0.516 1.00 93.94 117 ILE A O 1
ATOM 963 N N . SER A 1 118 ? -10.068 -2.642 0.632 1.00 92.50 118 SER A N 1
ATOM 964 C CA . SER A 1 118 ? -10.542 -1.730 -0.415 1.00 92.50 118 SER A CA 1
ATOM 965 C C . SER A 1 118 ? -9.591 -0.543 -0.558 1.00 92.50 118 SER A C 1
ATOM 967 O O . SER A 1 118 ? -9.157 -0.244 -1.672 1.00 92.50 118 SER A O 1
ATOM 969 N N . LYS A 1 119 ? -9.186 0.057 0.568 1.00 93.50 119 LYS A N 1
ATOM 970 C CA . LYS A 1 119 ? -8.253 1.189 0.606 1.00 93.50 119 LYS A CA 1
ATOM 971 C C . LYS A 1 119 ? -6.856 0.802 0.132 1.00 93.50 119 LYS A C 1
ATOM 973 O O . LYS A 1 119 ? -6.287 1.509 -0.689 1.00 93.50 119 LYS A O 1
ATOM 978 N N . LEU A 1 120 ? -6.324 -0.342 0.570 1.00 93.12 120 LEU A N 1
ATOM 979 C CA . LEU A 1 120 ? -4.956 -0.776 0.257 1.00 93.12 120 LEU A CA 1
ATOM 980 C C . LEU A 1 120 ? -4.754 -1.111 -1.231 1.00 93.12 120 LEU A C 1
ATOM 982 O O . LEU A 1 120 ? -3.661 -0.944 -1.775 1.00 93.12 120 LEU A O 1
ATOM 986 N N . ARG A 1 121 ? -5.805 -1.558 -1.928 1.00 92.44 121 ARG A N 1
ATOM 987 C CA . ARG A 1 121 ? -5.727 -1.859 -3.367 1.00 92.44 121 ARG A CA 1
ATOM 988 C C . ARG A 1 121 ? -5.448 -0.626 -4.220 1.00 92.44 121 ARG A C 1
ATOM 990 O O . ARG A 1 121 ? -4.833 -0.771 -5.271 1.00 92.44 121 ARG A O 1
ATOM 997 N N . ILE A 1 122 ? -5.877 0.559 -3.793 1.00 91.31 122 ILE A N 1
ATOM 998 C CA . ILE A 1 122 ? -5.714 1.807 -4.548 1.00 91.31 122 ILE A CA 1
ATOM 999 C C . ILE A 1 122 ? -4.226 2.178 -4.715 1.00 91.31 122 ILE A C 1
ATOM 1001 O O . ILE A 1 122 ? -3.774 2.241 -5.863 1.00 91.31 122 ILE A O 1
ATOM 1005 N N . PRO A 1 123 ? -3.428 2.359 -3.639 1.00 92.06 123 PRO A N 1
ATOM 1006 C CA . PRO A 1 123 ? -2.016 2.704 -3.768 1.00 92.06 123 PRO A CA 1
ATOM 1007 C C . PRO A 1 123 ? -1.210 1.578 -4.416 1.00 92.06 123 PRO A C 1
ATOM 1009 O O . PRO A 1 123 ? -0.360 1.859 -5.254 1.00 92.06 123 PRO A O 1
ATOM 1012 N N . ILE A 1 124 ? -1.509 0.308 -4.110 1.00 92.56 124 ILE A N 1
ATOM 1013 C CA . ILE A 1 124 ? -0.817 -0.831 -4.732 1.00 92.56 124 ILE A CA 1
ATOM 1014 C C . ILE A 1 124 ? -1.059 -0.849 -6.241 1.00 92.56 124 ILE A C 1
ATOM 1016 O O . ILE A 1 124 ? -0.114 -0.972 -7.015 1.00 92.56 124 ILE A O 1
ATOM 1020 N N . ARG A 1 125 ? -2.312 -0.704 -6.686 1.00 95.12 125 ARG A N 1
ATOM 1021 C CA . ARG A 1 125 ? -2.639 -0.696 -8.116 1.00 95.12 125 ARG A CA 1
ATOM 1022 C C . ARG A 1 125 ? -1.996 0.490 -8.829 1.00 95.12 125 ARG A C 1
ATOM 1024 O O . ARG A 1 125 ? -1.468 0.310 -9.924 1.00 95.12 125 ARG A O 1
ATOM 1031 N N . SER A 1 126 ? -2.024 1.669 -8.210 1.00 94.38 126 SER A N 1
ATOM 1032 C CA . SER A 1 126 ? -1.354 2.865 -8.726 1.00 94.38 126 SER A CA 1
ATOM 1033 C C . SER A 1 126 ? 0.150 2.623 -8.900 1.00 94.38 126 SER A C 1
ATOM 1035 O O . SER A 1 126 ? 0.668 2.740 -10.009 1.00 94.38 126 SER A O 1
ATOM 1037 N N . ALA A 1 127 ? 0.830 2.152 -7.850 1.00 95.56 127 ALA A N 1
ATOM 1038 C CA . ALA A 1 127 ? 2.258 1.853 -7.879 1.00 95.56 127 ALA A CA 1
ATOM 1039 C C . ALA A 1 127 ? 2.614 0.805 -8.943 1.00 95.56 127 ALA A C 1
ATOM 1041 O O . ALA A 1 127 ? 3.522 1.029 -9.738 1.00 95.56 127 ALA A O 1
ATOM 1042 N N . LEU A 1 128 ? 1.876 -0.308 -9.010 1.00 96.69 128 LEU A N 1
ATOM 1043 C CA . LEU A 1 128 ? 2.092 -1.349 -10.020 1.00 96.69 128 LEU A CA 1
ATOM 1044 C C . LEU A 1 128 ? 1.927 -0.809 -11.443 1.00 96.69 128 LEU A C 1
ATOM 1046 O O . LEU A 1 128 ? 2.730 -1.132 -12.311 1.00 96.69 128 LEU A O 1
ATOM 1050 N N . THR A 1 129 ? 0.922 0.035 -11.678 1.00 96.69 129 THR A N 1
ATOM 1051 C CA . THR A 1 129 ? 0.698 0.640 -12.999 1.00 96.69 129 THR A CA 1
ATOM 1052 C C . THR A 1 129 ? 1.873 1.537 -13.388 1.00 96.69 129 THR A C 1
ATOM 1054 O O . THR A 1 129 ? 2.390 1.422 -14.498 1.00 96.69 129 THR A O 1
ATOM 1057 N N . THR A 1 130 ? 2.359 2.365 -12.461 1.00 97.25 130 THR A N 1
ATOM 1058 C CA . THR A 1 130 ? 3.547 3.202 -12.673 1.00 97.25 130 THR A CA 1
ATOM 1059 C C . THR A 1 130 ? 4.796 2.362 -12.932 1.00 97.25 130 THR A C 1
ATOM 1061 O O . THR A 1 130 ? 5.535 2.646 -13.871 1.00 97.25 130 THR A O 1
ATOM 1064 N N . PHE A 1 131 ? 5.019 1.291 -12.165 1.00 98.00 131 PHE A N 1
ATOM 1065 C CA . PHE A 1 131 ? 6.143 0.381 -12.396 1.00 98.00 131 PHE A CA 1
ATOM 1066 C C . PHE A 1 131 ? 6.080 -0.277 -13.773 1.00 98.00 131 PHE A C 1
ATOM 1068 O O . PHE A 1 131 ? 7.094 -0.326 -14.462 1.00 98.00 131 PHE A O 1
ATOM 1075 N N . ILE A 1 132 ? 4.903 -0.734 -14.205 1.00 98.00 132 ILE A N 1
ATOM 1076 C CA . ILE A 1 132 ? 4.721 -1.322 -15.537 1.00 98.00 132 ILE A CA 1
ATOM 1077 C C . ILE A 1 132 ? 5.076 -0.303 -16.625 1.00 98.00 132 ILE A C 1
ATOM 1079 O O . ILE A 1 132 ? 5.828 -0.634 -17.539 1.00 98.00 132 ILE A O 1
ATOM 1083 N N . LEU A 1 133 ? 4.606 0.943 -16.512 1.00 98.06 133 LEU A N 1
ATOM 1084 C CA . LEU A 1 133 ? 4.944 2.004 -17.468 1.00 98.06 133 LEU A CA 1
ATOM 1085 C C . LEU A 1 133 ? 6.453 2.280 -17.509 1.00 98.06 133 LEU A C 1
ATOM 1087 O O . LEU A 1 133 ? 7.034 2.355 -18.591 1.00 98.06 133 LEU A O 1
ATOM 1091 N N . LEU A 1 134 ? 7.102 2.368 -16.346 1.00 98.06 134 LEU A N 1
ATOM 1092 C CA . LEU A 1 134 ? 8.551 2.553 -16.256 1.00 98.06 134 LEU A CA 1
ATOM 1093 C C . LEU A 1 134 ? 9.316 1.389 -16.890 1.00 98.06 134 LEU A C 1
ATOM 1095 O O . LEU A 1 134 ? 10.284 1.620 -17.612 1.00 98.06 134 LEU A O 1
ATOM 1099 N N . ILE A 1 135 ? 8.887 0.147 -16.662 1.00 98.19 135 ILE A N 1
ATOM 1100 C CA . ILE A 1 135 ? 9.501 -1.038 -17.273 1.00 98.19 135 ILE A CA 1
ATOM 1101 C C . ILE A 1 135 ? 9.362 -0.984 -18.794 1.00 98.19 135 ILE A C 1
ATOM 1103 O O . ILE A 1 135 ? 10.350 -1.187 -19.491 1.00 98.19 135 ILE A O 1
ATOM 1107 N N . VAL A 1 136 ? 8.182 -0.648 -19.321 1.00 98.31 136 VAL A N 1
ATOM 1108 C CA . VAL A 1 136 ? 7.961 -0.527 -20.772 1.00 98.31 136 VAL A CA 1
ATOM 1109 C C . VAL A 1 136 ? 8.883 0.529 -21.388 1.00 98.31 136 VAL A C 1
ATOM 1111 O O . VAL A 1 136 ? 9.519 0.261 -22.406 1.00 98.31 136 VAL A O 1
ATOM 1114 N N . ILE A 1 137 ? 9.018 1.696 -20.752 1.00 98.25 137 ILE A N 1
ATOM 1115 C CA . ILE A 1 137 ? 9.938 2.751 -21.203 1.00 98.25 137 ILE A CA 1
ATOM 1116 C C . ILE A 1 137 ? 11.385 2.241 -21.204 1.00 98.25 137 ILE A C 1
ATOM 1118 O O . ILE A 1 137 ? 12.091 2.404 -22.198 1.00 98.25 137 ILE A O 1
ATOM 1122 N N . ASN A 1 138 ? 11.814 1.572 -20.130 1.00 97.88 138 ASN A N 1
ATOM 1123 C CA . ASN A 1 138 ? 13.151 0.982 -20.051 1.00 97.88 138 ASN A CA 1
ATOM 1124 C C . ASN A 1 138 ? 13.377 -0.078 -21.137 1.00 97.88 138 ASN A C 1
ATOM 1126 O O . ASN A 1 138 ? 14.434 -0.089 -21.759 1.00 97.88 138 ASN A O 1
ATOM 1130 N N . CYS A 1 139 ? 12.389 -0.928 -21.427 1.00 98.06 139 CYS A N 1
ATOM 1131 C CA . CYS A 1 139 ? 12.474 -1.901 -22.514 1.00 98.06 139 CYS A CA 1
ATOM 1132 C C . CYS A 1 139 ? 12.648 -1.221 -23.880 1.00 98.06 139 CYS A C 1
ATOM 1134 O O . CYS A 1 139 ? 13.472 -1.670 -24.674 1.00 98.06 139 CYS A O 1
ATOM 1136 N N . ILE A 1 140 ? 11.927 -0.128 -24.151 1.00 98.00 140 ILE A N 1
ATOM 1137 C CA . ILE A 1 140 ? 12.064 0.632 -25.405 1.00 98.00 140 ILE A CA 1
ATOM 1138 C C . ILE A 1 140 ? 13.470 1.227 -25.523 1.00 98.00 140 ILE A C 1
ATOM 1140 O O . ILE A 1 140 ? 14.126 1.056 -26.551 1.00 98.00 140 ILE A O 1
ATOM 1144 N N . VAL A 1 141 ? 13.959 1.880 -24.464 1.00 97.94 141 VAL A N 1
ATOM 1145 C CA . VAL A 1 141 ? 15.317 2.445 -24.429 1.00 97.94 141 VAL A CA 1
ATOM 1146 C C . VAL A 1 141 ? 16.361 1.349 -24.638 1.00 97.94 141 VAL A C 1
ATOM 1148 O O . VAL A 1 141 ? 17.270 1.516 -25.448 1.00 97.94 141 VAL A O 1
ATOM 1151 N N . GLN A 1 142 ? 16.196 0.199 -23.984 1.00 97.88 142 GLN A N 1
ATOM 1152 C CA . GLN A 1 142 ? 17.096 -0.938 -24.135 1.00 97.88 142 GLN A CA 1
ATOM 1153 C C . GLN A 1 142 ? 17.127 -1.450 -25.583 1.00 97.88 142 GLN A C 1
ATOM 1155 O O . GLN A 1 142 ? 18.207 -1.707 -26.113 1.00 97.88 142 GLN A O 1
ATOM 1160 N N . VAL A 1 143 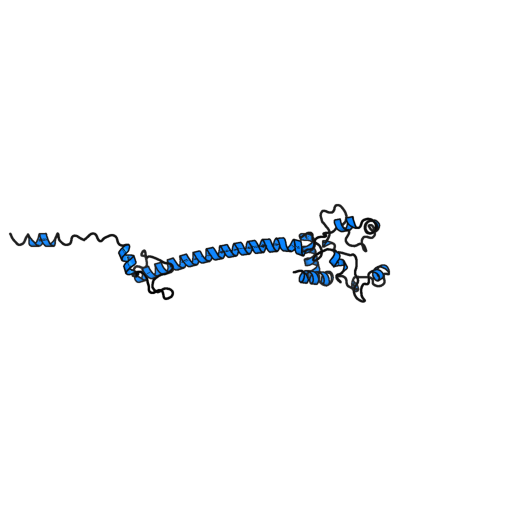? 15.972 -1.556 -26.252 1.00 96.81 143 VAL A N 1
ATOM 1161 C CA . VAL A 1 143 ? 15.899 -1.937 -27.673 1.00 96.81 143 VAL A CA 1
ATOM 1162 C C . VAL A 1 143 ? 16.633 -0.920 -28.548 1.00 96.81 143 VAL A C 1
ATOM 1164 O O . VAL A 1 143 ? 17.433 -1.324 -29.388 1.00 96.81 143 VAL A O 1
ATOM 1167 N N . ILE A 1 144 ? 16.431 0.383 -28.332 1.00 97.06 144 ILE A N 1
ATOM 1168 C CA . ILE A 1 144 ? 17.129 1.435 -29.091 1.00 97.06 144 ILE A CA 1
ATOM 1169 C C . ILE A 1 144 ? 18.646 1.316 -28.913 1.00 97.06 144 ILE A C 1
ATOM 1171 O O . ILE A 1 144 ? 19.376 1.328 -29.903 1.00 97.06 144 ILE A O 1
ATOM 1175 N N . ILE A 1 145 ? 19.125 1.142 -27.678 1.00 97.44 145 ILE A N 1
ATOM 1176 C CA . ILE A 1 145 ? 20.554 0.961 -27.389 1.00 97.44 145 ILE A CA 1
ATOM 1177 C C . ILE A 1 145 ? 21.094 -0.270 -28.121 1.00 97.44 145 ILE A C 1
ATOM 1179 O O . ILE A 1 145 ? 22.130 -0.179 -28.775 1.00 97.44 145 ILE A O 1
ATOM 1183 N N . PHE A 1 146 ? 20.384 -1.402 -28.077 1.00 96.62 146 PHE A N 1
ATOM 1184 C CA . PHE A 1 146 ? 20.789 -2.600 -28.812 1.00 96.62 146 PHE A CA 1
ATOM 1185 C C . PHE A 1 146 ? 20.876 -2.360 -30.324 1.00 96.62 146 PHE A C 1
ATOM 1187 O O . PHE A 1 146 ? 21.833 -2.815 -30.950 1.00 96.62 146 PHE A O 1
ATOM 1194 N N . LEU A 1 147 ? 19.929 -1.624 -30.915 1.00 94.69 147 LEU A N 1
ATOM 1195 C CA . LEU A 1 147 ? 19.960 -1.280 -32.339 1.00 94.69 147 LEU A CA 1
ATOM 1196 C C . LEU A 1 147 ? 21.147 -0.371 -32.684 1.00 94.69 147 LEU A C 1
ATOM 1198 O O . LEU A 1 147 ? 21.860 -0.645 -33.647 1.00 94.69 147 LEU A O 1
ATOM 1202 N N . VAL A 1 148 ? 21.397 0.670 -31.887 1.00 95.94 148 VAL A N 1
ATOM 1203 C CA . VAL A 1 148 ? 22.521 1.598 -32.097 1.00 95.94 148 VAL A CA 1
ATOM 1204 C C . VAL A 1 148 ? 23.856 0.873 -31.966 1.00 95.94 148 VAL A C 1
ATOM 1206 O O . VAL A 1 148 ? 24.703 0.987 -32.849 1.00 95.94 148 VAL A O 1
ATOM 1209 N N . VAL A 1 149 ? 24.033 0.069 -30.913 1.00 95.94 149 VAL A N 1
ATOM 1210 C CA . VAL A 1 149 ? 25.244 -0.741 -30.716 1.00 95.94 149 VAL A CA 1
ATOM 1211 C C . VAL A 1 149 ? 25.428 -1.723 -31.869 1.00 95.94 149 VAL A C 1
ATOM 1213 O O . VAL A 1 149 ? 26.547 -1.897 -32.346 1.00 95.94 149 VAL A O 1
ATOM 1216 N N . ARG A 1 150 ? 24.347 -2.336 -32.367 1.00 93.56 150 ARG A N 1
ATOM 1217 C CA . ARG A 1 150 ? 24.413 -3.242 -33.518 1.00 93.56 150 ARG A CA 1
ATOM 1218 C C . ARG A 1 150 ? 24.887 -2.527 -34.785 1.00 93.56 150 ARG A C 1
ATOM 1220 O O . ARG A 1 150 ? 25.768 -3.038 -35.477 1.00 93.56 150 ARG A O 1
ATOM 1227 N N . ILE A 1 151 ? 24.337 -1.351 -35.075 1.00 92.44 151 ILE A N 1
ATOM 1228 C CA . ILE A 1 151 ? 24.739 -0.535 -36.230 1.00 92.44 151 ILE A CA 1
ATOM 1229 C C . ILE A 1 151 ? 26.201 -0.100 -36.091 1.00 92.44 151 ILE A C 1
ATOM 1231 O O . ILE A 1 151 ? 26.976 -0.259 -37.031 1.00 92.44 151 ILE A O 1
ATOM 1235 N N . LEU A 1 152 ? 26.606 0.378 -34.913 1.00 93.19 152 LEU A N 1
ATOM 1236 C CA . LEU A 1 152 ? 27.982 0.801 -34.659 1.00 93.19 152 LEU A CA 1
ATOM 1237 C C . LEU A 1 152 ? 28.967 -0.364 -34.805 1.00 93.19 152 LEU A C 1
ATOM 1239 O O . LEU A 1 152 ? 29.972 -0.241 -35.497 1.00 93.19 152 LEU A O 1
ATOM 1243 N N . TYR A 1 153 ? 28.651 -1.520 -34.219 1.00 91.81 153 TYR A N 1
ATOM 1244 C CA . TYR A 1 153 ? 29.477 -2.721 -34.321 1.00 91.81 153 TYR A CA 1
ATOM 1245 C C . TYR A 1 153 ? 29.686 -3.153 -35.777 1.00 91.81 153 TYR A C 1
ATOM 1247 O O . TYR A 1 153 ? 30.814 -3.433 -36.187 1.00 91.81 153 TYR A O 1
ATOM 1255 N N . THR A 1 154 ? 28.611 -3.193 -36.573 1.00 90.94 154 THR A N 1
ATOM 1256 C CA . THR A 1 154 ? 28.714 -3.561 -37.995 1.00 90.94 154 THR A CA 1
ATOM 1257 C C . THR A 1 154 ? 29.511 -2.529 -38.792 1.00 90.94 154 THR A C 1
ATOM 1259 O O . THR A 1 154 ? 30.358 -2.922 -39.589 1.00 90.94 154 THR A O 1
ATOM 1262 N N . SER A 1 155 ? 29.333 -1.235 -38.510 1.00 90.50 155 SER A N 1
ATOM 1263 C CA . SER A 1 155 ? 30.118 -0.150 -39.110 1.00 90.50 155 SER A CA 1
ATOM 1264 C C . SER A 1 155 ? 31.616 -0.288 -38.816 1.00 90.50 155 SER A C 1
ATOM 1266 O O . SER A 1 155 ? 32.423 -0.306 -39.742 1.00 90.50 155 SER A O 1
ATOM 1268 N N . CYS A 1 156 ? 32.003 -0.451 -37.546 1.00 90.44 156 CYS A N 1
ATOM 1269 C CA . CYS A 1 156 ? 33.408 -0.605 -37.153 1.00 90.44 156 CYS A CA 1
ATOM 1270 C C . CYS A 1 156 ? 34.038 -1.861 -37.766 1.00 90.44 156 CYS A C 1
ATOM 1272 O O . CYS A 1 156 ? 35.164 -1.825 -38.257 1.00 90.44 156 CYS A O 1
ATOM 1274 N N . ARG A 1 157 ? 33.302 -2.980 -37.789 1.00 88.69 157 ARG A N 1
ATOM 1275 C CA . ARG A 1 157 ? 33.769 -4.210 -38.439 1.00 88.69 157 ARG A CA 1
ATOM 1276 C C . ARG A 1 157 ? 34.031 -3.991 -39.931 1.00 88.69 157 ARG A C 1
ATOM 1278 O O . ARG A 1 157 ? 35.026 -4.490 -40.449 1.00 88.69 157 ARG A O 1
ATOM 1285 N N . ASN A 1 158 ? 33.155 -3.257 -40.612 1.00 86.31 158 ASN A N 1
ATOM 1286 C CA . ASN A 1 158 ? 33.300 -2.962 -42.034 1.00 86.31 158 ASN A CA 1
ATOM 1287 C C . ASN A 1 158 ? 34.486 -2.029 -42.320 1.00 86.31 158 ASN A C 1
ATOM 1289 O O . ASN A 1 158 ? 35.192 -2.266 -43.294 1.00 86.31 158 ASN A O 1
ATOM 1293 N N . ALA A 1 159 ? 34.751 -1.039 -41.461 1.00 88.56 159 ALA A N 1
ATOM 1294 C CA . ALA A 1 159 ? 35.927 -0.166 -41.563 1.00 88.56 159 ALA A CA 1
ATOM 1295 C C . ALA A 1 159 ? 37.241 -0.973 -41.513 1.00 88.56 159 ALA A C 1
ATOM 1297 O O . ALA A 1 159 ? 38.109 -0.835 -42.374 1.00 88.56 159 ALA A O 1
ATOM 1298 N N . ILE A 1 160 ? 37.331 -1.932 -40.582 1.00 88.75 160 ILE A N 1
ATOM 1299 C CA . ILE A 1 160 ? 38.479 -2.850 -40.483 1.00 88.75 160 ILE A CA 1
ATOM 1300 C C . ILE A 1 160 ? 38.612 -3.723 -41.743 1.00 88.75 160 ILE A C 1
ATOM 1302 O O . ILE A 1 160 ? 39.718 -3.910 -42.242 1.00 88.75 160 ILE A O 1
ATOM 1306 N N . LEU A 1 161 ? 37.505 -4.248 -42.286 1.00 86.56 161 LEU A N 1
ATOM 1307 C CA . LEU A 1 161 ? 37.529 -5.060 -43.514 1.00 86.56 161 LEU A CA 1
ATOM 1308 C C . LEU A 1 161 ? 37.954 -4.265 -44.756 1.00 86.56 161 LEU A C 1
ATOM 1310 O O . LEU A 1 161 ? 38.523 -4.843 -45.680 1.00 86.56 161 LEU A O 1
ATOM 1314 N N . LEU A 1 162 ? 37.690 -2.958 -44.775 1.00 85.44 162 LEU A N 1
ATOM 1315 C CA . LEU A 1 162 ? 38.150 -2.035 -45.814 1.00 85.44 162 LEU A CA 1
ATOM 1316 C C . LEU A 1 162 ? 39.608 -1.589 -45.608 1.00 85.44 162 LEU A C 1
ATOM 1318 O O . LEU A 1 162 ? 40.135 -0.857 -46.441 1.00 85.44 162 LEU A O 1
ATOM 1322 N N . ASN A 1 163 ? 40.267 -2.071 -44.546 1.00 86.12 163 ASN A N 1
ATOM 1323 C CA . ASN A 1 163 ? 41.631 -1.718 -44.156 1.00 86.12 163 ASN A CA 1
ATOM 1324 C C . ASN A 1 163 ? 41.821 -0.210 -43.883 1.00 86.12 163 ASN A C 1
ATOM 1326 O O . ASN A 1 163 ? 42.929 0.306 -44.014 1.00 86.12 163 ASN A O 1
ATOM 1330 N N . ASP A 1 164 ? 40.740 0.477 -43.502 1.00 88.12 164 ASP A N 1
ATOM 1331 C CA . ASP A 1 164 ? 40.715 1.894 -43.132 1.00 88.12 164 ASP A CA 1
ATOM 1332 C C . ASP A 1 164 ? 39.949 2.054 -41.802 1.00 88.12 164 ASP A C 1
ATOM 1334 O O . ASP A 1 164 ? 38.728 2.227 -41.801 1.00 88.12 164 ASP A O 1
ATOM 1338 N N . PRO A 1 165 ? 40.630 1.904 -40.650 1.00 84.19 165 PRO A N 1
ATOM 1339 C CA . PRO A 1 165 ? 39.981 1.826 -39.340 1.00 84.19 165 PRO A CA 1
ATOM 1340 C C . PRO A 1 165 ? 39.363 3.149 -38.867 1.00 84.19 165 PRO A C 1
ATOM 1342 O O . PRO A 1 165 ? 38.412 3.110 -38.087 1.00 84.19 165 PRO A O 1
ATOM 1345 N N . ASP A 1 166 ? 39.867 4.288 -39.347 1.00 85.88 166 ASP A N 1
ATOM 1346 C CA . ASP A 1 166 ? 39.375 5.629 -38.995 1.00 85.88 166 ASP A CA 1
ATOM 1347 C C . ASP A 1 166 ? 38.407 6.196 -40.055 1.00 85.88 166 ASP A C 1
ATOM 1349 O O . ASP A 1 166 ? 37.887 7.307 -39.916 1.00 85.88 166 ASP A O 1
ATOM 1353 N N . GLY A 1 167 ? 38.156 5.431 -41.123 1.00 82.00 167 GLY A N 1
ATOM 1354 C CA . GLY A 1 167 ? 37.306 5.808 -42.244 1.00 82.00 167 GLY A CA 1
ATOM 1355 C C . GLY A 1 167 ? 35.803 5.676 -41.981 1.00 82.00 167 GLY A C 1
ATOM 1356 O O . GLY A 1 167 ? 35.333 5.057 -41.023 1.00 82.00 167 GLY A O 1
ATOM 1357 N N . VAL A 1 168 ? 35.007 6.249 -42.888 1.00 85.12 168 VAL A N 1
ATOM 1358 C CA . VAL A 1 168 ? 33.542 6.133 -42.860 1.00 85.12 168 VAL A CA 1
ATOM 1359 C C . VAL A 1 168 ? 33.125 4.819 -43.522 1.00 85.12 168 VAL A C 1
ATOM 1361 O O . VAL A 1 168 ? 33.391 4.603 -44.702 1.00 85.12 168 VAL A O 1
ATOM 1364 N N . ALA A 1 169 ? 32.420 3.962 -42.781 1.00 87.31 169 ALA A N 1
ATOM 1365 C CA . ALA A 1 169 ? 31.885 2.697 -43.283 1.00 87.31 169 ALA A CA 1
ATOM 1366 C C . ALA A 1 169 ? 30.371 2.583 -43.017 1.00 87.31 169 ALA A C 1
ATOM 1368 O O . ALA A 1 169 ? 29.870 3.138 -42.040 1.00 87.31 169 ALA A O 1
ATOM 1369 N N . PRO A 1 170 ? 29.606 1.873 -43.866 1.00 88.25 170 PRO A N 1
ATOM 1370 C CA . PRO A 1 170 ? 28.179 1.667 -43.642 1.00 88.25 170 PRO A CA 1
ATOM 1371 C C . PRO A 1 170 ? 27.929 0.652 -42.515 1.00 88.25 170 PRO A C 1
ATOM 1373 O O . PRO A 1 170 ? 28.571 -0.398 -42.463 1.00 88.25 170 PRO A O 1
ATOM 1376 N N . GLY A 1 171 ? 26.952 0.931 -41.648 1.00 89.31 171 GLY A N 1
ATOM 1377 C CA . GLY A 1 171 ? 26.440 0.004 -40.632 1.00 89.31 171 GLY A CA 1
ATOM 1378 C C . GLY A 1 171 ? 24.988 -0.391 -40.905 1.00 89.31 171 GLY A C 1
ATOM 1379 O O . GLY A 1 171 ? 24.210 0.397 -41.442 1.00 89.31 171 GLY A O 1
ATOM 1380 N N . TRP A 1 172 ? 24.600 -1.609 -40.531 1.00 88.75 172 TRP A N 1
ATOM 1381 C CA . TRP A 1 172 ? 23.239 -2.122 -40.713 1.00 88.75 172 TRP A CA 1
ATOM 1382 C C . TRP A 1 172 ? 22.817 -3.015 -39.546 1.00 88.75 172 TRP A C 1
ATOM 1384 O O . TRP A 1 172 ? 23.638 -3.571 -38.821 1.00 88.75 172 TRP A O 1
ATOM 1394 N N . ILE A 1 173 ? 21.507 -3.178 -39.363 1.00 87.31 173 ILE A N 1
ATOM 1395 C CA . ILE A 1 173 ? 20.968 -4.014 -38.280 1.00 87.31 173 ILE A CA 1
ATOM 1396 C C . ILE A 1 173 ? 21.056 -5.502 -38.663 1.00 87.31 173 ILE A C 1
ATOM 1398 O O . ILE A 1 173 ? 21.567 -6.312 -37.887 1.00 87.31 173 ILE A O 1
ATOM 1402 N N . PHE A 1 174 ? 20.622 -5.838 -39.883 1.00 84.81 174 PHE A N 1
ATOM 1403 C CA . PHE A 1 174 ? 20.652 -7.188 -40.451 1.00 84.81 174 PHE A CA 1
ATOM 1404 C C . PHE A 1 174 ? 21.290 -7.153 -41.838 1.00 84.81 174 PHE A C 1
ATOM 1406 O O . PHE A 1 174 ? 20.802 -6.442 -42.716 1.00 84.81 174 PHE A O 1
ATOM 1413 N N . GLY A 1 175 ? 22.360 -7.919 -42.043 1.00 77.00 175 GLY A N 1
ATOM 1414 C CA . GLY A 1 175 ? 22.996 -8.032 -43.353 1.00 77.00 175 GLY A CA 1
ATOM 1415 C C . GLY A 1 175 ? 23.394 -9.450 -43.711 1.00 77.00 175 GLY A C 1
ATOM 1416 O O . GLY A 1 175 ? 23.079 -10.421 -43.024 1.00 77.00 175 GLY A O 1
ATOM 1417 N N . ARG A 1 176 ? 24.077 -9.568 -44.848 1.00 74.00 176 ARG A N 1
ATOM 1418 C CA . ARG A 1 176 ? 24.486 -10.856 -45.401 1.00 74.00 176 ARG A CA 1
ATOM 1419 C C . ARG A 1 176 ? 25.467 -11.561 -44.452 1.00 74.00 176 ARG A C 1
ATOM 1421 O O . ARG A 1 176 ? 26.507 -11.006 -44.113 1.00 74.00 176 ARG A O 1
ATOM 1428 N N . GLY A 1 177 ? 25.141 -12.788 -44.052 1.00 70.56 177 GLY A N 1
ATOM 1429 C CA . GLY A 1 177 ? 25.900 -13.612 -43.106 1.00 70.56 177 GLY A CA 1
ATOM 1430 C C . GLY A 1 177 ? 25.419 -13.525 -41.653 1.00 70.56 177 GLY A C 1
ATOM 1431 O O . GLY A 1 177 ? 25.830 -14.349 -40.838 1.00 70.56 177 GLY A O 1
ATOM 1432 N N . ASP A 1 178 ? 24.517 -12.597 -41.322 1.00 75.56 178 ASP A N 1
ATOM 1433 C CA . ASP A 1 178 ? 23.899 -12.530 -39.996 1.00 75.56 178 ASP A CA 1
ATOM 1434 C C . ASP A 1 178 ? 22.712 -13.498 -39.904 1.00 75.56 178 ASP A C 1
ATOM 1436 O O . ASP A 1 178 ? 21.896 -13.575 -40.820 1.00 75.56 178 ASP A O 1
ATOM 1440 N N . CYS A 1 179 ? 22.605 -14.254 -38.805 1.00 72.75 179 CYS A N 1
ATOM 1441 C CA . CYS A 1 179 ? 21.508 -15.206 -38.559 1.00 72.75 179 CYS A CA 1
ATOM 1442 C C . CYS A 1 179 ? 21.247 -16.199 -39.720 1.00 72.75 179 CYS A C 1
ATOM 1444 O O . CYS A 1 179 ? 20.109 -16.601 -39.949 1.00 72.75 179 CYS A O 1
ATOM 1446 N N . GLY A 1 180 ? 22.285 -16.583 -40.477 1.00 73.19 180 GLY A N 1
ATOM 1447 C CA . GLY A 1 180 ? 22.160 -17.481 -41.636 1.00 73.19 180 GLY A CA 1
ATOM 1448 C C . GLY A 1 180 ? 21.583 -16.828 -42.901 1.00 73.19 180 GLY A C 1
ATOM 1449 O O . GLY A 1 180 ? 21.277 -17.520 -43.874 1.00 73.19 180 GLY A O 1
ATOM 1450 N N . TYR A 1 181 ? 21.431 -15.501 -42.919 1.00 73.81 181 TYR A N 1
ATOM 1451 C CA . TYR A 1 181 ? 20.891 -14.769 -44.058 1.00 73.81 181 TYR A CA 1
ATOM 1452 C C . TYR A 1 181 ? 21.935 -14.628 -45.175 1.00 73.81 181 TYR A C 1
ATOM 1454 O O . TYR A 1 181 ? 22.786 -13.745 -45.155 1.00 73.81 181 TYR A O 1
ATOM 1462 N N . ASN A 1 182 ? 21.871 -15.493 -46.189 1.00 74.56 182 ASN A N 1
ATOM 1463 C CA . ASN A 1 182 ? 22.843 -15.522 -47.294 1.00 74.56 182 ASN A CA 1
ATOM 1464 C C . ASN A 1 182 ? 22.431 -14.698 -48.530 1.00 74.56 182 ASN A C 1
ATOM 1466 O O . ASN A 1 182 ? 23.101 -14.759 -49.561 1.00 74.56 182 ASN A O 1
ATOM 1470 N N . ARG A 1 183 ? 21.327 -13.946 -48.462 1.00 70.38 183 ARG A N 1
ATOM 1471 C CA . ARG A 1 183 ? 20.836 -13.092 -49.560 1.00 70.38 183 ARG A CA 1
ATOM 1472 C C . ARG A 1 183 ? 21.187 -11.620 -49.291 1.00 70.38 183 ARG A C 1
ATOM 1474 O O . ARG A 1 183 ? 21.394 -11.239 -48.150 1.00 70.38 183 ARG A O 1
ATOM 1481 N N . GLY A 1 184 ? 21.281 -10.795 -50.336 1.00 72.44 184 GLY A N 1
ATOM 1482 C CA . GLY A 1 184 ? 21.608 -9.361 -50.229 1.00 72.44 184 GLY A CA 1
ATOM 1483 C C . GLY A 1 184 ? 22.951 -8.965 -50.854 1.00 72.44 184 GLY A C 1
ATOM 1484 O O . GLY A 1 184 ? 23.739 -9.835 -51.239 1.00 72.44 184 GLY A O 1
ATOM 1485 N N . LYS A 1 185 ? 23.173 -7.648 -50.970 1.00 76.25 185 LYS A N 1
ATOM 1486 C CA . LYS A 1 185 ? 24.384 -7.030 -51.539 1.00 76.25 185 LYS A CA 1
ATOM 1487 C C . LYS A 1 185 ? 25.610 -7.328 -50.673 1.00 76.25 185 LYS A C 1
ATOM 1489 O O . LYS A 1 185 ? 25.497 -7.431 -49.451 1.00 76.25 185 LYS A O 1
ATOM 1494 N N . THR A 1 186 ? 26.769 -7.501 -51.301 1.00 80.00 186 THR A N 1
ATOM 1495 C CA . THR A 1 186 ? 28.042 -7.623 -50.581 1.00 80.00 186 THR A CA 1
ATOM 1496 C C . THR A 1 186 ? 28.550 -6.243 -50.157 1.00 80.00 186 THR A C 1
ATOM 1498 O O . THR A 1 186 ? 28.109 -5.224 -50.688 1.00 80.00 186 THR A O 1
ATOM 1501 N N . LEU A 1 187 ? 29.487 -6.190 -49.203 1.00 76.12 187 LEU A N 1
ATOM 1502 C CA . LEU A 1 187 ? 30.104 -4.928 -48.768 1.00 76.12 187 LEU A CA 1
ATOM 1503 C C . LEU A 1 187 ? 30.719 -4.155 -49.953 1.00 76.12 187 LEU A C 1
ATOM 1505 O O . LEU A 1 187 ? 30.592 -2.936 -50.018 1.00 76.12 187 LEU A O 1
ATOM 1509 N N . GLY A 1 188 ? 31.315 -4.867 -50.917 1.00 74.62 188 GLY A N 1
ATOM 1510 C CA . GLY A 1 188 ? 31.873 -4.271 -52.133 1.00 74.62 188 GLY A CA 1
ATOM 1511 C C . GLY A 1 188 ? 30.818 -3.617 -53.029 1.00 74.62 188 GLY A C 1
ATOM 1512 O O . GLY A 1 188 ? 31.039 -2.507 -53.507 1.00 74.62 188 GLY A O 1
ATOM 1513 N N . ASP A 1 189 ? 29.652 -4.249 -53.192 1.00 77.94 189 ASP A N 1
ATOM 1514 C CA . ASP A 1 189 ? 28.552 -3.700 -54.000 1.00 77.94 189 ASP A CA 1
ATOM 1515 C C . ASP A 1 189 ? 28.005 -2.392 -53.398 1.00 77.94 189 ASP A C 1
ATOM 1517 O O . ASP A 1 189 ? 27.705 -1.446 -54.123 1.00 77.94 189 ASP A O 1
ATOM 1521 N N . ILE A 1 190 ? 27.909 -2.320 -52.064 1.00 78.19 190 ILE A N 1
ATOM 1522 C CA . ILE A 1 190 ? 27.408 -1.139 -51.337 1.00 78.19 190 ILE A CA 1
ATOM 1523 C C . ILE A 1 190 ? 28.394 0.030 -51.448 1.00 78.19 190 ILE A C 1
ATOM 1525 O O . ILE A 1 190 ? 27.984 1.172 -51.650 1.00 78.19 190 ILE A O 1
ATOM 1529 N N . MET A 1 191 ? 29.696 -0.246 -51.353 1.00 75.94 191 MET A N 1
ATOM 1530 C CA . MET A 1 191 ? 30.729 0.782 -51.505 1.00 75.94 191 MET A CA 1
ATOM 1531 C C . MET A 1 191 ? 30.821 1.304 -52.947 1.00 75.94 191 MET A C 1
ATOM 1533 O O . MET A 1 191 ? 31.085 2.487 -53.149 1.00 75.94 191 MET A O 1
ATOM 1537 N N . TYR A 1 192 ? 30.576 0.453 -53.952 1.00 69.62 192 TYR A N 1
ATOM 1538 C CA . TYR A 1 192 ? 30.604 0.850 -55.365 1.00 69.62 192 TYR A CA 1
ATOM 1539 C C . TYR A 1 192 ? 29.437 1.774 -55.744 1.00 69.62 192 TYR A C 1
ATOM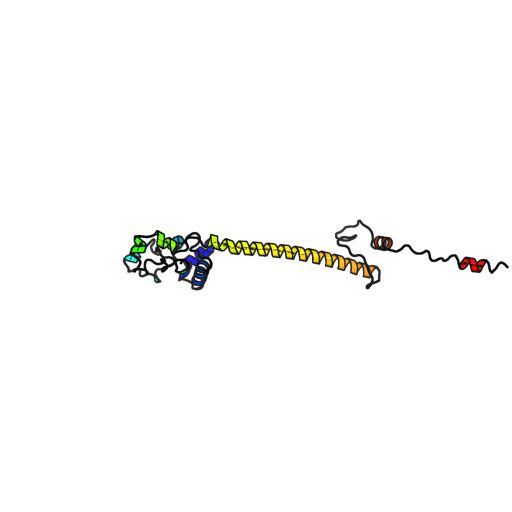 1541 O O . TYR A 1 192 ? 29.627 2.715 -56.511 1.00 69.62 192 TYR A O 1
ATOM 1549 N N . GLU A 1 193 ? 28.248 1.561 -55.171 1.00 66.25 193 GLU A N 1
ATOM 1550 C CA . GLU A 1 193 ? 27.085 2.439 -55.381 1.00 66.25 193 GLU A CA 1
ATOM 1551 C C . GLU A 1 193 ? 27.239 3.829 -54.738 1.00 66.25 193 GLU A C 1
ATOM 1553 O O . GLU A 1 193 ? 26.597 4.778 -55.185 1.00 66.25 193 GLU A O 1
ATOM 1558 N N . GLY A 1 194 ? 28.088 3.967 -53.713 1.00 57.62 194 GLY A N 1
ATOM 1559 C CA . GLY A 1 194 ? 28.358 5.237 -53.028 1.00 57.62 194 GLY A CA 1
ATOM 1560 C C . GLY A 1 194 ? 29.537 6.043 -53.587 1.00 57.62 194 GLY A C 1
ATOM 1561 O O . GLY A 1 194 ? 29.765 7.168 -53.143 1.00 57.62 194 GLY A O 1
ATOM 1562 N N . ALA A 1 195 ? 30.304 5.497 -54.534 1.00 53.81 195 ALA A N 1
ATOM 1563 C CA . ALA A 1 195 ? 31.468 6.179 -55.088 1.00 53.81 195 ALA A CA 1
ATOM 1564 C C . ALA A 1 195 ? 31.044 7.282 -56.083 1.00 53.81 195 ALA A C 1
ATOM 1566 O O . ALA A 1 195 ? 30.242 7.010 -56.982 1.00 53.81 195 ALA A O 1
ATOM 1567 N N . PRO A 1 196 ? 31.592 8.516 -56.003 1.00 47.25 196 PRO A N 1
ATOM 1568 C CA . PRO A 1 196 ? 31.412 9.487 -57.077 1.00 47.25 196 PRO A CA 1
ATOM 1569 C C . PRO A 1 196 ? 31.955 8.891 -58.388 1.00 47.25 196 PRO A C 1
ATOM 1571 O O . PRO A 1 196 ? 32.963 8.172 -58.358 1.00 47.25 196 PRO A O 1
ATOM 1574 N N . PRO A 1 197 ? 31.316 9.158 -59.546 1.00 41.66 197 PRO A N 1
ATOM 1575 C CA . PRO A 1 197 ? 31.769 8.602 -60.811 1.00 41.66 197 PRO A CA 1
ATOM 1576 C C . PRO A 1 197 ? 33.228 9.002 -61.012 1.00 41.66 197 PRO A C 1
ATOM 1578 O O . PRO A 1 197 ? 33.555 10.187 -60.929 1.00 41.66 197 PRO A O 1
ATOM 1581 N N . ARG A 1 198 ? 34.111 8.017 -61.249 1.00 41.75 198 ARG A N 1
ATOM 1582 C CA . ARG A 1 198 ? 35.511 8.285 -61.599 1.00 41.75 198 ARG A CA 1
ATOM 1583 C C . ARG A 1 198 ? 35.502 9.314 -62.723 1.00 41.75 198 ARG A C 1
ATOM 1585 O O . ARG A 1 198 ? 35.114 8.992 -63.847 1.00 41.75 198 ARG A O 1
ATOM 1592 N N . VAL A 1 199 ? 35.953 10.535 -62.430 1.00 41.59 199 VAL A N 1
ATOM 1593 C CA . VAL A 1 199 ? 36.460 11.428 -63.467 1.00 41.59 199 VAL A CA 1
ATOM 1594 C C . VAL A 1 199 ? 37.49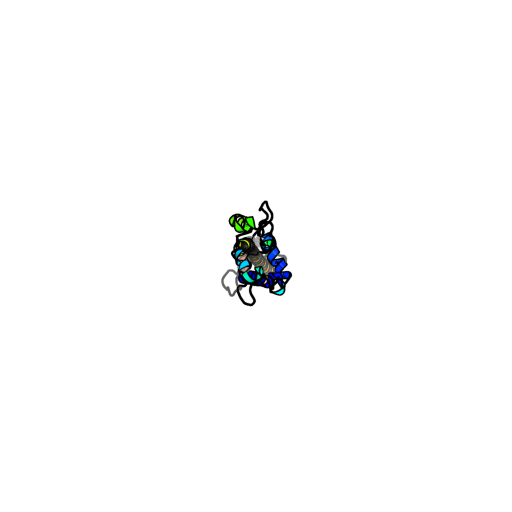9 10.586 -64.186 1.00 41.59 199 VAL A C 1
ATOM 1596 O O . VAL A 1 199 ? 38.487 10.175 -63.578 1.00 41.59 199 VAL A O 1
ATOM 1599 N N . LYS A 1 200 ? 37.214 10.216 -65.440 1.00 34.53 200 LYS A N 1
ATOM 1600 C CA . LYS A 1 200 ? 38.184 9.542 -66.296 1.00 34.53 200 LYS A CA 1
ATOM 1601 C C . LYS A 1 200 ? 39.417 10.438 -66.284 1.00 34.53 200 LYS A C 1
ATOM 1603 O O . LYS A 1 200 ? 39.383 11.514 -66.878 1.00 34.53 200 LYS A O 1
ATOM 1608 N N . MET A 1 201 ? 40.462 10.037 -65.558 1.00 36.28 201 MET A N 1
ATOM 1609 C CA . MET A 1 201 ? 41.780 10.640 -65.696 1.00 36.28 201 MET A CA 1
ATOM 1610 C C . MET A 1 201 ? 42.073 10.591 -67.191 1.00 36.28 201 MET A C 1
ATOM 1612 O O . MET A 1 201 ? 42.084 9.513 -67.786 1.00 36.28 201 MET A O 1
ATOM 1616 N N . LYS A 1 202 ? 42.169 11.770 -67.812 1.00 38.41 202 LYS A N 1
ATOM 1617 C CA . LYS A 1 202 ? 42.599 11.936 -69.196 1.00 38.41 202 LYS A CA 1
ATOM 1618 C C . LYS A 1 202 ? 44.016 11.384 -69.297 1.00 38.41 202 LYS A C 1
ATOM 1620 O O . LYS A 1 202 ? 44.979 12.119 -69.143 1.00 38.41 202 LYS A O 1
ATOM 1625 N N . GLN A 1 203 ? 44.129 10.087 -69.533 1.00 41.41 203 GLN A N 1
ATOM 1626 C CA . GLN A 1 203 ? 45.400 9.403 -69.732 1.00 41.41 203 GLN A CA 1
ATOM 1627 C C . GLN A 1 203 ? 45.694 9.199 -71.225 1.00 41.41 203 GLN A C 1
ATOM 1629 O O . GLN A 1 203 ? 46.505 8.358 -71.572 1.00 41.41 203 GLN A O 1
ATOM 1634 N N . ASN A 1 204 ? 45.049 9.983 -72.105 1.00 44.69 204 ASN A N 1
ATOM 1635 C CA . ASN A 1 204 ? 45.182 9.861 -73.564 1.00 44.69 204 ASN A CA 1
ATOM 1636 C C . ASN A 1 204 ? 45.622 11.158 -74.283 1.00 44.69 204 ASN A C 1
ATOM 1638 O O . ASN A 1 204 ? 45.730 11.144 -75.506 1.00 44.69 204 ASN A O 1
ATOM 1642 N N . ASP A 1 205 ? 45.904 12.263 -73.575 1.00 46.12 205 ASP A N 1
ATOM 1643 C CA . ASP A 1 205 ? 46.299 13.545 -74.209 1.00 46.12 205 ASP A CA 1
ATOM 1644 C C . ASP A 1 205 ? 47.817 13.859 -74.101 1.00 46.12 205 ASP A C 1
ATOM 1646 O O . ASP A 1 205 ? 48.286 14.820 -74.719 1.00 46.12 205 ASP A O 1
ATOM 1650 N N . GLU A 1 206 ? 48.594 13.059 -73.353 1.00 46.97 206 GLU A N 1
ATOM 1651 C CA . GLU A 1 206 ? 50.071 13.142 -73.293 1.00 46.97 206 GLU A CA 1
ATOM 1652 C C . GLU A 1 206 ? 50.760 12.116 -74.207 1.00 46.97 206 GLU A C 1
ATOM 1654 O O . GLU A 1 206 ? 51.731 12.459 -74.876 1.00 46.97 206 GLU A O 1
ATOM 1659 N N . GLU A 1 207 ? 50.209 10.905 -74.351 1.00 46.75 207 GLU A N 1
ATOM 1660 C CA . GLU A 1 207 ? 50.756 9.880 -75.258 1.00 46.75 207 GLU A CA 1
ATOM 1661 C C . GLU A 1 207 ? 50.594 10.272 -76.740 1.00 46.75 207 GLU A C 1
ATOM 1663 O O . GLU A 1 207 ? 51.456 9.989 -77.568 1.00 46.75 207 GLU A O 1
ATOM 1668 N N . LYS A 1 208 ? 49.548 11.044 -77.072 1.00 49.41 208 LYS A N 1
ATOM 1669 C CA . LYS A 1 208 ? 49.323 11.560 -78.432 1.00 49.41 208 LYS A CA 1
ATOM 1670 C C . LYS A 1 208 ? 50.232 12.740 -78.806 1.00 49.41 208 LYS A C 1
ATOM 1672 O O . LYS A 1 208 ? 50.512 12.939 -79.978 1.00 49.41 208 LYS A O 1
ATOM 1677 N N . ARG A 1 209 ? 50.735 13.497 -77.820 1.00 52.41 209 ARG A N 1
ATOM 1678 C CA . ARG A 1 209 ? 51.652 14.634 -78.046 1.00 52.41 209 ARG A CA 1
ATOM 1679 C C . ARG A 1 209 ? 53.120 14.219 -78.183 1.00 52.41 209 ARG A C 1
ATOM 1681 O O . ARG A 1 209 ? 53.910 14.982 -78.727 1.00 52.41 209 ARG A O 1
ATOM 1688 N N . LEU A 1 210 ? 53.483 13.029 -77.704 1.00 54.59 210 LEU A N 1
ATOM 1689 C CA . LEU A 1 210 ? 54.829 12.469 -77.868 1.00 54.59 210 LEU A CA 1
ATOM 1690 C C . LEU A 1 210 ? 54.997 11.712 -79.195 1.00 54.59 210 LEU A C 1
ATOM 1692 O O . LEU A 1 210 ? 56.115 11.633 -79.694 1.00 54.59 210 LEU A O 1
ATOM 1696 N N . LEU A 1 211 ? 53.905 11.221 -79.794 1.00 56.28 211 LEU A N 1
ATOM 1697 C CA . LEU A 1 211 ? 53.929 10.566 -81.107 1.00 56.28 211 LEU A CA 1
ATOM 1698 C C . LEU A 1 211 ? 53.936 11.568 -82.280 1.00 56.28 211 LEU A C 1
ATOM 1700 O O . LEU A 1 211 ? 54.635 11.325 -83.256 1.00 56.28 211 LEU A O 1
ATOM 1704 N N . ASP A 1 212 ? 53.291 12.735 -82.152 1.00 56.50 212 ASP A N 1
ATOM 1705 C CA . ASP A 1 212 ? 53.300 13.779 -83.202 1.00 56.50 212 ASP A CA 1
ATOM 1706 C C . ASP A 1 212 ? 54.633 14.564 -83.296 1.00 56.50 212 ASP A C 1
ATOM 1708 O O . ASP A 1 212 ? 54.869 15.276 -84.269 1.00 56.50 212 ASP A O 1
ATOM 1712 N N . ASN A 1 213 ? 55.536 14.431 -82.314 1.00 54.84 213 ASN A N 1
ATOM 1713 C CA . ASN A 1 213 ? 56.861 15.076 -82.325 1.00 54.84 213 ASN A CA 1
ATOM 1714 C C . ASN A 1 213 ? 57.974 14.197 -82.924 1.00 54.84 213 ASN A C 1
ATOM 1716 O O . ASN A 1 213 ? 59.124 14.630 -82.961 1.00 54.84 213 ASN A O 1
ATOM 1720 N N . HIS A 1 214 ? 57.660 12.978 -83.375 1.00 55.25 214 HIS A N 1
ATOM 1721 C CA . HIS A 1 214 ? 58.639 12.061 -83.968 1.00 55.25 214 HIS A CA 1
ATOM 1722 C C . HIS A 1 214 ? 58.493 11.895 -85.496 1.00 55.25 214 HIS A C 1
ATOM 1724 O O . HIS A 1 214 ? 59.239 11.114 -86.086 1.00 55.25 214 HIS A O 1
ATOM 1730 N N . GLU A 1 215 ? 57.576 12.643 -86.128 1.00 54.72 215 GLU A N 1
ATOM 1731 C CA . GLU A 1 215 ? 57.280 12.606 -87.574 1.00 54.72 215 GLU A CA 1
ATOM 1732 C C . GLU A 1 215 ? 57.450 13.962 -88.308 1.00 54.72 215 GLU A C 1
ATOM 1734 O O . GLU A 1 215 ? 56.873 14.157 -89.376 1.00 54.72 215 GLU A O 1
ATOM 1739 N N . ASN A 1 216 ? 58.284 14.882 -87.800 1.00 44.34 216 ASN A N 1
ATOM 1740 C CA . ASN A 1 216 ? 58.773 16.048 -88.564 1.00 44.34 216 ASN A CA 1
ATOM 1741 C C . ASN A 1 216 ? 60.298 16.165 -88.521 1.00 44.34 216 ASN A C 1
ATOM 1743 O O . ASN A 1 216 ? 60.855 16.125 -87.401 1.00 44.34 216 ASN A O 1
#